Protein AF-A0A7Z9LGP9-F1 (afdb_monomer_lite)

pLDDT: mean 89.38, std 10.1, range [46.47, 98.25]

Sequence (281 aa):
MADLDEVRSLTETELADNQKVQNEYNRKQVILKKIAVEDVAEKKELLKEKGVVEKAKKELSELTEKILKKRRKKLLKAEVEKIAESLKEGVTQKEIVEILEKLAEGEITEEEAITLLKEKTKLSEEGIKKLVEKTKAIQKETEELAEKLATASADEVAEILREAGGVSEKDILALVEKKKEVDAIESSFLEKTMAKLYTRLIRDRELGIEEGFCINIEGILDHLLVEPSYFDTDKYSIDEYIGQIESSFRLLEPILEEYPEIIVRLEGNADERGTVEYNKA

Radius of gyration: 30.44 Å; chains: 1; bounding box: 93×29×84 Å

Secondary structure (DSSP, 8-state):
-------PPPPHHHHHHHHHHHHHHHHHHHHHHHHHHHHHHHHHHHHHHHHHHHHHHHHHHHHHHHHHHHHHHHHHHHHHHTTGGGBPTT--HHHHHHHHHHHHTTSS-HHHHHHHHHHHB---HHHHHHHHHHHHHHHHHHHHHHHHHHH--HHHHHHHHHHH--S-HHHHHHHHHHHHHHHHHHHHHHHHHHHHHHHHHHHHHHTT-TTHHHH-GGG--HHHHSPPP---TT----TTTHHHHHHHHTTTHHHHTT-TTPPP-------SSS-HHHHH-

Foldseek 3Di:
DPDDPDDDDDDPVRVVVVVVVVVLVVVLVVVLVVVLVVLLVVVVVLVVLVVVLVVLLVVLLVLLVVQLLQLLLQVLLVVLVVQVVFWDPPADSVVLSVLLSCCLVVVDDLVRSLVVCVVTGNDDSVRSVVSNVVSNVSSVLSVVLSVCCSLDQLVVQLVSDVVSDSGDPVSSVVSSVSRVVSLVSLLVSLLVLVVVVVVVVVVCVVSVNPPSCPPRVSSDRVCVLAPDDDDDPPDPDCPVPVSVRCSSCVSVVVSVVVVVVDDDDDDDFDDPPDDPVVRVD

Structure (mmCIF, N/CA/C/O backbone):
data_AF-A0A7Z9LGP9-F1
#
_entry.id   AF-A0A7Z9LGP9-F1
#
loop_
_atom_site.group_PDB
_atom_site.id
_atom_site.type_symbol
_atom_site.label_atom_id
_atom_site.label_alt_id
_atom_site.label_comp_id
_atom_site.label_asym_id
_atom_site.label_entity_id
_atom_site.label_seq_id
_atom_site.pdbx_PDB_ins_code
_atom_site.Cartn_x
_atom_site.Cartn_y
_atom_site.Cartn_z
_atom_site.occupancy
_atom_site.B_iso_or_equiv
_atom_site.auth_seq_id
_atom_site.auth_comp_id
_atom_site.auth_asym_id
_atom_site.auth_atom_id
_atom_site.pdbx_PDB_model_num
ATOM 1 N N . MET A 1 1 ? 68.644 -8.450 -19.718 1.00 51.34 1 MET A N 1
ATOM 2 C CA . MET A 1 1 ? 67.643 -7.493 -20.221 1.00 51.34 1 MET A CA 1
ATOM 3 C C . MET A 1 1 ? 67.400 -7.891 -21.659 1.00 51.34 1 MET A C 1
ATOM 5 O O . MET A 1 1 ? 68.273 -7.648 -22.474 1.00 51.34 1 MET A O 1
ATOM 9 N N . ALA A 1 2 ? 66.353 -8.680 -21.909 1.00 49.25 2 ALA A N 1
ATOM 10 C CA . ALA A 1 2 ? 65.959 -9.032 -23.268 1.00 49.25 2 ALA A CA 1
ATOM 11 C C . ALA A 1 2 ? 65.221 -7.822 -23.842 1.00 49.25 2 ALA A C 1
ATOM 13 O O . ALA A 1 2 ? 64.360 -7.268 -23.155 1.00 49.25 2 ALA A O 1
ATOM 14 N N . ASP A 1 3 ? 65.663 -7.388 -25.018 1.00 55.56 3 ASP A N 1
ATOM 15 C CA . ASP A 1 3 ? 65.158 -6.225 -25.731 1.00 55.56 3 ASP A CA 1
ATOM 16 C C . ASP A 1 3 ? 63.635 -6.264 -25.839 1.00 55.56 3 ASP A C 1
ATOM 18 O O . ASP A 1 3 ? 63.036 -7.283 -26.178 1.00 55.56 3 ASP A O 1
ATOM 22 N N . LEU A 1 4 ? 63.024 -5.127 -25.515 1.00 62.09 4 LEU A N 1
ATOM 23 C CA . LEU A 1 4 ? 61.650 -4.819 -25.877 1.00 62.09 4 LEU A CA 1
ATOM 24 C C . LEU A 1 4 ? 61.565 -4.916 -27.402 1.00 62.09 4 LEU A C 1
ATOM 26 O O . LEU A 1 4 ? 62.228 -4.135 -28.083 1.00 62.09 4 LEU A O 1
ATOM 30 N N . ASP A 1 5 ? 60.799 -5.885 -27.907 1.00 60.28 5 ASP A N 1
ATOM 31 C CA . ASP A 1 5 ? 60.572 -6.106 -29.337 1.00 60.28 5 ASP A CA 1
ATOM 32 C C . ASP A 1 5 ? 60.372 -4.771 -30.074 1.00 60.28 5 ASP A C 1
ATOM 34 O O . ASP A 1 5 ? 59.528 -3.956 -29.684 1.00 60.28 5 ASP A O 1
ATOM 38 N N . GLU A 1 6 ? 61.154 -4.536 -31.135 1.00 64.31 6 GLU A N 1
ATOM 39 C CA . GLU A 1 6 ? 60.985 -3.377 -32.012 1.00 64.31 6 GLU A CA 1
ATOM 40 C C . GLU A 1 6 ? 59.539 -3.352 -32.523 1.00 64.31 6 GLU A C 1
ATOM 42 O O . GLU A 1 6 ? 59.116 -4.191 -33.323 1.00 64.31 6 GLU A O 1
ATOM 47 N N . VAL A 1 7 ? 58.754 -2.388 -32.037 1.00 69.88 7 VAL A N 1
ATOM 48 C CA . VAL A 1 7 ? 57.362 -2.213 -32.450 1.00 69.88 7 VAL A CA 1
ATOM 49 C C . VAL A 1 7 ? 57.358 -1.863 -33.936 1.00 69.88 7 VAL A C 1
ATOM 51 O O . VAL A 1 7 ? 57.675 -0.735 -34.322 1.00 69.88 7 VAL A O 1
ATOM 54 N N . ARG A 1 8 ? 57.016 -2.838 -34.788 1.00 82.56 8 ARG A N 1
ATOM 55 C CA . ARG A 1 8 ? 56.895 -2.600 -36.229 1.00 82.56 8 ARG A CA 1
ATOM 56 C C . ARG A 1 8 ? 55.858 -1.510 -36.481 1.00 82.56 8 ARG A C 1
ATOM 58 O O . ARG A 1 8 ? 54.798 -1.486 -35.856 1.00 82.56 8 ARG A O 1
ATOM 65 N N . SER A 1 9 ? 56.146 -0.626 -37.432 1.00 82.81 9 SER A N 1
ATOM 66 C CA . SER A 1 9 ? 55.148 0.337 -37.895 1.00 82.81 9 SER A CA 1
ATOM 67 C C . SER A 1 9 ? 53.942 -0.397 -38.488 1.00 82.81 9 SER A C 1
ATOM 69 O O . SER A 1 9 ? 54.084 -1.456 -39.110 1.00 82.81 9 SER A O 1
ATOM 71 N N . LEU A 1 10 ? 52.751 0.164 -38.275 1.00 84.81 10 LEU A N 1
ATOM 72 C CA . LEU A 1 10 ? 51.525 -0.352 -38.873 1.00 84.81 10 LEU A CA 1
ATOM 73 C C . LEU A 1 10 ? 51.613 -0.264 -40.398 1.00 84.81 10 LEU A C 1
ATOM 75 O O . LEU A 1 10 ? 52.123 0.708 -40.956 1.00 84.81 10 LEU A O 1
ATOM 79 N N . THR A 1 11 ? 51.095 -1.285 -41.065 1.00 89.50 11 THR A N 1
ATOM 80 C CA . THR A 1 11 ? 50.898 -1.277 -42.514 1.00 89.50 11 THR A CA 1
ATOM 81 C C . THR A 1 11 ? 49.790 -0.295 -42.896 1.00 89.50 11 THR A C 1
ATOM 83 O O . THR A 1 11 ? 48.933 0.053 -42.081 1.00 89.50 11 THR A O 1
ATOM 86 N N . GLU A 1 12 ? 49.765 0.136 -44.158 1.00 89.69 12 GLU A N 1
ATOM 87 C CA . GLU A 1 12 ? 48.704 1.013 -44.678 1.00 89.69 12 GLU A CA 1
ATOM 88 C C . GLU A 1 12 ? 47.303 0.408 -44.485 1.00 89.69 12 GLU A C 1
ATOM 90 O O . GLU A 1 12 ? 46.361 1.127 -44.152 1.00 89.69 12 GLU A O 1
ATOM 95 N N . THR A 1 13 ? 47.176 -0.918 -44.614 1.00 90.06 13 THR A N 1
ATOM 96 C CA . THR A 1 13 ? 45.928 -1.650 -44.358 1.00 90.06 13 THR A CA 1
ATOM 97 C C . THR A 1 13 ? 45.506 -1.553 -42.892 1.00 90.06 13 THR A C 1
ATOM 99 O O . THR A 1 13 ? 44.361 -1.210 -42.612 1.00 90.06 13 THR A O 1
ATOM 102 N N . GLU A 1 14 ? 46.431 -1.778 -41.952 1.00 88.62 14 GLU A N 1
ATOM 103 C CA . GLU A 1 14 ? 46.153 -1.685 -40.510 1.00 88.62 14 GLU A CA 1
ATOM 104 C C . GLU A 1 14 ? 45.780 -0.251 -40.093 1.00 88.62 14 GLU A C 1
ATOM 106 O O . GLU A 1 14 ? 44.881 -0.052 -39.277 1.00 88.62 14 GLU A O 1
ATOM 111 N N . LEU A 1 15 ? 46.415 0.768 -40.684 1.00 90.62 15 LEU A N 1
ATOM 112 C CA . LEU A 1 15 ? 46.047 2.172 -40.468 1.00 90.62 15 LEU A CA 1
ATOM 113 C C . LEU A 1 15 ? 44.649 2.491 -41.014 1.00 90.62 15 LEU A C 1
ATOM 115 O O . LEU A 1 15 ? 43.865 3.163 -40.340 1.00 90.62 15 LEU A O 1
ATOM 119 N N . ALA A 1 16 ? 44.318 1.999 -42.210 1.00 90.81 16 ALA A N 1
ATOM 120 C CA . ALA A 1 16 ? 43.001 2.189 -42.808 1.00 90.81 16 ALA A CA 1
ATOM 121 C C . ALA A 1 16 ? 41.895 1.498 -41.995 1.00 90.81 16 ALA A C 1
ATOM 123 O O . ALA A 1 16 ? 40.821 2.075 -41.806 1.00 90.81 16 ALA A O 1
ATOM 124 N N . ASP A 1 17 ? 42.151 0.296 -41.482 1.00 91.19 17 ASP A N 1
ATOM 125 C CA . ASP A 1 17 ? 41.200 -0.428 -40.639 1.00 91.19 17 ASP A CA 1
ATOM 126 C C . ASP A 1 17 ? 41.025 0.248 -39.273 1.00 91.19 17 ASP A C 1
ATOM 128 O O . ASP A 1 17 ? 39.888 0.463 -38.846 1.00 91.19 17 ASP A O 1
ATOM 132 N N . ASN A 1 18 ? 42.106 0.730 -38.650 1.00 90.44 18 ASN A N 1
ATOM 133 C CA . ASN A 1 18 ? 42.019 1.555 -37.440 1.00 90.44 18 ASN A CA 1
ATOM 134 C C . ASN A 1 18 ? 41.185 2.825 -37.668 1.00 90.44 18 ASN A C 1
ATOM 136 O O . ASN A 1 18 ? 40.354 3.184 -36.829 1.00 90.44 18 ASN A O 1
ATOM 140 N N . GLN A 1 19 ? 41.353 3.492 -38.814 1.00 92.12 19 GLN A N 1
ATOM 141 C CA . GLN A 1 19 ? 40.570 4.680 -39.151 1.00 92.12 19 GLN A CA 1
ATOM 142 C C . GLN A 1 19 ? 39.076 4.359 -39.315 1.00 92.12 19 GLN A C 1
ATOM 144 O O . GLN A 1 19 ? 38.234 5.156 -38.895 1.00 92.12 19 GLN A O 1
ATOM 149 N N . LYS A 1 20 ? 38.719 3.199 -39.889 1.00 92.56 20 LYS A N 1
ATOM 150 C CA . LYS A 1 20 ? 37.314 2.755 -39.977 1.00 92.56 20 LYS A CA 1
ATOM 151 C C . LYS A 1 20 ? 36.711 2.561 -38.588 1.00 92.56 20 LYS A C 1
ATOM 153 O O . LYS A 1 20 ? 35.631 3.092 -38.335 1.00 92.56 20 LYS A O 1
ATOM 158 N N . VAL A 1 21 ? 37.429 1.884 -37.689 1.00 87.94 21 VAL A N 1
ATOM 159 C CA . VAL A 1 21 ? 36.990 1.662 -36.300 1.00 87.94 21 VAL A CA 1
ATOM 160 C C . VAL A 1 21 ? 36.796 2.992 -35.569 1.00 87.94 21 VAL A C 1
ATOM 162 O O . VAL A 1 21 ? 35.756 3.208 -34.947 1.00 87.94 21 VAL A O 1
ATOM 165 N N . GLN A 1 22 ? 37.740 3.931 -35.691 1.00 88.06 22 GLN A N 1
ATOM 166 C CA . GLN A 1 22 ? 37.610 5.260 -35.080 1.00 88.06 22 GLN A CA 1
ATOM 167 C C . GLN A 1 22 ? 36.424 6.054 -35.639 1.00 88.06 22 GLN A C 1
ATOM 169 O O . GLN A 1 22 ? 35.696 6.699 -34.882 1.00 88.06 22 GLN A O 1
ATOM 174 N N . ASN A 1 23 ? 36.201 6.009 -36.954 1.00 90.62 23 ASN A N 1
ATOM 175 C CA . ASN A 1 23 ? 35.067 6.686 -37.584 1.00 90.62 23 ASN A CA 1
ATOM 176 C C . ASN A 1 23 ? 33.730 6.096 -37.114 1.00 90.62 23 ASN A C 1
ATOM 178 O O . ASN A 1 23 ? 32.794 6.848 -36.833 1.00 90.62 23 ASN A O 1
ATOM 182 N N . GLU A 1 24 ? 33.640 4.770 -36.995 1.00 86.38 24 GLU A N 1
ATOM 183 C CA . GLU A 1 24 ? 32.457 4.088 -36.469 1.00 86.38 24 GLU A CA 1
ATOM 184 C C . GLU A 1 24 ? 32.207 4.450 -35.000 1.00 86.38 24 GLU A C 1
ATOM 186 O O . GLU A 1 24 ? 31.088 4.827 -34.645 1.00 86.38 24 GLU A O 1
ATOM 191 N N . TYR A 1 25 ? 33.250 4.427 -34.166 1.00 84.69 25 TYR A N 1
ATOM 192 C CA . TYR A 1 25 ? 33.176 4.839 -32.765 1.00 84.69 25 TYR A CA 1
ATOM 193 C C . TYR A 1 25 ? 32.672 6.281 -32.623 1.00 84.69 25 TYR A C 1
ATOM 195 O O . TYR A 1 25 ? 31.696 6.536 -31.917 1.00 84.69 25 TYR A O 1
ATOM 203 N N . ASN A 1 26 ? 33.272 7.228 -33.350 1.00 86.06 26 ASN A N 1
ATOM 204 C CA . ASN A 1 26 ? 32.875 8.636 -33.306 1.00 86.06 26 ASN A CA 1
ATOM 205 C C . ASN A 1 26 ? 31.425 8.836 -33.769 1.00 86.06 26 ASN A C 1
ATOM 207 O O . ASN A 1 26 ? 30.681 9.610 -33.163 1.00 86.06 26 ASN A O 1
ATOM 211 N N . ARG A 1 27 ? 30.991 8.105 -34.804 1.00 86.69 27 ARG A N 1
ATOM 212 C CA . ARG A 1 27 ? 29.596 8.119 -35.262 1.00 86.69 27 ARG A CA 1
ATOM 213 C C . ARG A 1 27 ? 28.643 7.610 -34.177 1.00 86.69 27 ARG A C 1
ATOM 215 O O . ARG A 1 27 ? 27.630 8.264 -33.929 1.00 86.69 27 ARG A O 1
ATOM 222 N N . LYS A 1 28 ? 28.965 6.492 -33.514 1.00 83.12 28 LYS A N 1
ATOM 223 C CA . LYS A 1 28 ? 28.167 5.947 -32.400 1.00 83.12 28 LYS A CA 1
ATOM 224 C C . LYS A 1 28 ? 28.076 6.939 -31.239 1.00 83.12 28 LYS A C 1
ATOM 226 O O . LYS A 1 28 ? 26.982 7.194 -30.752 1.00 83.12 28 LYS A O 1
ATOM 231 N N . GLN A 1 29 ? 29.180 7.586 -30.867 1.00 82.62 29 GLN A N 1
ATOM 232 C CA . GLN A 1 29 ? 29.204 8.595 -29.800 1.00 82.62 29 GLN A CA 1
ATOM 233 C C . GLN A 1 29 ? 28.285 9.795 -30.077 1.00 82.62 29 GLN A C 1
ATOM 235 O O . GLN A 1 29 ? 27.610 10.284 -29.171 1.00 82.62 29 GLN A O 1
ATOM 240 N N . VAL A 1 30 ? 28.219 10.273 -31.323 1.00 86.75 30 VAL A N 1
ATOM 241 C CA . VAL A 1 30 ? 27.299 11.362 -31.702 1.00 86.75 30 VAL A CA 1
ATOM 242 C C . VAL A 1 30 ? 25.836 10.924 -31.575 1.00 86.75 30 VAL A C 1
ATOM 244 O O . VAL A 1 30 ? 25.014 11.686 -31.066 1.00 86.75 30 VAL A O 1
ATOM 247 N N . ILE A 1 31 ? 25.518 9.697 -31.998 1.00 85.19 31 ILE A N 1
ATOM 248 C CA . ILE A 1 31 ? 24.168 9.125 -31.888 1.00 85.19 31 ILE A CA 1
ATOM 249 C C . ILE A 1 31 ? 23.769 8.972 -30.414 1.00 85.19 31 ILE A C 1
ATOM 251 O O . ILE A 1 31 ? 22.711 9.460 -30.023 1.00 85.19 31 ILE A O 1
ATOM 255 N N . LEU A 1 32 ? 24.643 8.391 -29.588 1.00 83.06 32 LEU A N 1
ATOM 256 C CA . LEU A 1 32 ? 24.426 8.196 -28.151 1.00 83.06 32 LEU A CA 1
ATOM 257 C C . LEU A 1 32 ? 24.142 9.510 -27.419 1.00 83.06 32 LEU A C 1
ATOM 259 O O . LEU A 1 32 ? 23.207 9.586 -26.629 1.00 83.06 32 LEU A O 1
ATOM 263 N N . LYS A 1 33 ? 24.895 10.576 -27.719 1.00 84.75 33 LYS A N 1
ATOM 264 C CA . LYS A 1 33 ? 24.658 11.901 -27.120 1.00 84.75 33 LYS A CA 1
ATOM 265 C C . LYS A 1 33 ? 23.288 12.467 -27.476 1.00 84.75 33 LYS A C 1
ATOM 267 O O . LYS A 1 33 ? 22.658 13.099 -26.633 1.00 84.75 33 LYS A O 1
ATOM 272 N N . LYS A 1 34 ? 22.830 12.262 -28.713 1.00 86.62 34 LYS A N 1
ATOM 273 C CA . LYS A 1 34 ? 21.500 12.709 -29.142 1.00 86.62 34 LYS A CA 1
ATOM 274 C C . LYS A 1 34 ? 20.403 11.918 -28.426 1.00 86.62 34 LYS A C 1
ATOM 276 O O . LYS A 1 34 ? 19.495 12.520 -27.863 1.00 86.62 34 LYS A O 1
ATOM 281 N N . ILE A 1 35 ? 20.545 10.594 -28.398 1.00 85.56 35 ILE A N 1
ATOM 282 C CA . ILE A 1 35 ? 19.634 9.677 -27.709 1.00 85.56 35 ILE A CA 1
ATOM 283 C C . ILE A 1 35 ? 19.531 10.017 -26.220 1.00 85.56 35 ILE A C 1
ATOM 285 O O . ILE A 1 35 ? 18.430 10.117 -25.699 1.00 85.56 35 ILE A O 1
ATOM 289 N N . ALA A 1 36 ? 20.651 10.284 -25.545 1.00 84.38 36 ALA A N 1
ATOM 290 C CA . ALA A 1 36 ? 20.659 10.610 -24.121 1.00 84.38 36 ALA A CA 1
ATOM 291 C C . ALA A 1 36 ? 19.775 11.824 -23.777 1.00 84.38 36 ALA A C 1
ATOM 293 O O . ALA A 1 36 ? 19.089 11.823 -22.756 1.00 84.38 36 ALA A O 1
ATOM 294 N N . VAL A 1 37 ? 19.753 12.847 -24.639 1.00 87.25 37 VAL A N 1
ATOM 295 C CA . VAL A 1 37 ? 18.893 14.029 -24.459 1.00 87.25 37 VAL A CA 1
ATOM 296 C C . VAL A 1 37 ? 17.415 13.668 -24.628 1.00 87.25 37 VAL A C 1
ATOM 298 O O . VAL A 1 37 ? 16.581 14.120 -23.840 1.00 87.25 37 VAL A O 1
ATOM 301 N N . GLU A 1 38 ? 17.093 12.853 -25.633 1.00 87.88 38 GLU A N 1
ATOM 302 C CA . GLU A 1 38 ? 15.732 12.369 -25.892 1.00 87.88 38 GLU A CA 1
ATOM 303 C C . GLU A 1 38 ? 15.233 11.484 -24.735 1.00 87.88 38 GLU A C 1
ATOM 305 O O . GLU A 1 38 ? 14.141 11.710 -24.210 1.00 87.88 38 GLU A O 1
ATOM 310 N N . ASP A 1 39 ? 16.070 10.565 -24.255 1.00 88.88 39 ASP A N 1
ATOM 311 C CA . ASP A 1 39 ? 15.773 9.636 -23.165 1.00 88.88 39 ASP A CA 1
ATOM 312 C C . ASP A 1 39 ? 15.502 10.367 -21.834 1.00 88.88 39 ASP A C 1
ATOM 314 O O . ASP A 1 39 ? 14.581 9.997 -21.095 1.00 88.88 39 ASP A O 1
ATOM 318 N N . VAL A 1 40 ? 16.254 11.437 -21.540 1.00 88.69 40 VAL A N 1
ATOM 319 C CA . VAL A 1 40 ? 16.034 12.301 -20.363 1.00 88.69 40 VAL A CA 1
ATOM 320 C C . VAL A 1 40 ? 14.736 13.099 -20.487 1.00 88.69 40 VAL A C 1
ATOM 322 O O . VAL A 1 40 ? 14.002 13.240 -19.505 1.00 88.69 40 VAL A O 1
ATOM 325 N N . ALA A 1 41 ? 14.437 13.642 -21.670 1.00 90.62 41 ALA A N 1
ATOM 326 C CA . ALA A 1 41 ? 13.189 14.367 -21.902 1.00 90.62 41 ALA A CA 1
ATOM 327 C C . ALA A 1 41 ? 11.973 13.444 -21.737 1.00 90.62 41 ALA A C 1
ATOM 329 O O . ALA A 1 41 ? 11.008 13.803 -21.067 1.00 90.62 41 ALA A O 1
ATOM 330 N N . GLU A 1 42 ? 12.053 12.229 -22.271 1.00 91.06 42 GLU A N 1
ATOM 331 C CA . GLU A 1 42 ? 11.015 11.214 -22.131 1.00 91.06 42 GLU A CA 1
ATOM 332 C C . GLU A 1 42 ? 10.790 10.806 -20.670 1.00 91.06 42 GLU A C 1
ATOM 334 O O . GLU A 1 42 ? 9.648 10.783 -20.206 1.00 91.06 42 GLU A O 1
ATOM 339 N N . LYS A 1 43 ? 11.866 10.557 -19.913 1.00 91.31 43 LYS A N 1
ATOM 340 C CA . LYS A 1 43 ? 11.764 10.245 -18.481 1.00 91.31 43 LYS A CA 1
ATOM 341 C C . LYS A 1 43 ? 11.068 11.361 -17.705 1.00 91.31 43 LYS A C 1
ATOM 343 O O . LYS A 1 43 ? 10.271 11.080 -16.815 1.00 91.31 43 LYS A O 1
ATOM 348 N N . LYS A 1 44 ? 11.329 12.630 -18.038 1.00 92.50 44 LYS A N 1
ATOM 349 C CA . LYS A 1 44 ? 10.659 13.771 -17.391 1.00 92.50 44 LYS A CA 1
ATOM 350 C C . LYS A 1 44 ? 9.149 13.767 -17.609 1.00 92.50 44 LYS A C 1
ATOM 352 O O . LYS A 1 44 ? 8.427 14.158 -16.698 1.00 92.50 44 LYS A O 1
ATOM 357 N N . GLU A 1 45 ? 8.668 13.334 -18.771 1.00 94.00 45 GLU A N 1
ATOM 358 C CA . GLU A 1 45 ? 7.226 13.190 -19.004 1.00 94.00 45 GLU A CA 1
ATOM 359 C C . GLU A 1 45 ? 6.646 12.021 -18.200 1.00 94.00 45 GLU A C 1
ATOM 361 O O . GLU A 1 45 ? 5.643 12.201 -17.510 1.00 94.00 45 GLU A O 1
ATOM 366 N N . LEU A 1 46 ? 7.327 10.871 -18.174 1.00 94.50 46 LEU A N 1
ATOM 367 C CA . LEU A 1 46 ? 6.911 9.731 -17.348 1.00 94.50 46 LEU A CA 1
ATOM 368 C C . LEU A 1 46 ? 6.892 10.071 -15.850 1.00 94.50 46 LEU A C 1
ATOM 370 O O . LEU A 1 46 ? 5.987 9.651 -15.142 1.00 94.50 46 LEU A O 1
ATOM 374 N N . LEU A 1 47 ? 7.817 10.898 -15.356 1.00 94.00 47 LEU A N 1
ATOM 375 C CA . LEU A 1 47 ? 7.805 11.358 -13.962 1.00 94.00 47 LEU A CA 1
ATOM 376 C C . LEU A 1 47 ? 6.574 12.210 -13.619 1.00 94.00 47 LEU A C 1
ATOM 378 O O . LEU A 1 47 ? 6.087 12.145 -12.490 1.00 94.00 47 LEU A O 1
ATOM 382 N N . LYS A 1 48 ? 6.040 12.991 -14.568 1.00 95.38 48 LYS A N 1
ATOM 383 C CA . LYS A 1 48 ? 4.782 13.728 -14.347 1.00 95.38 48 LYS A CA 1
ATOM 384 C C . LYS A 1 48 ? 3.605 12.766 -14.219 1.00 95.38 48 LYS A C 1
ATOM 386 O O . LYS A 1 48 ? 2.745 12.974 -13.369 1.00 95.38 48 LYS A O 1
ATOM 391 N N . GLU A 1 49 ? 3.586 11.720 -15.039 1.00 95.56 49 GLU A N 1
ATOM 392 C CA . GLU A 1 49 ? 2.559 10.675 -15.002 1.00 95.56 49 GLU A CA 1
ATOM 393 C C . GLU A 1 49 ? 2.663 9.830 -13.730 1.00 95.56 49 GLU A C 1
ATOM 395 O O . GLU A 1 49 ? 1.651 9.625 -13.062 1.00 95.56 49 GLU A O 1
ATOM 400 N N . LYS A 1 50 ? 3.881 9.474 -13.302 1.00 94.69 50 LYS A N 1
ATOM 401 C CA . LYS A 1 50 ? 4.124 8.851 -11.993 1.00 94.69 50 LYS A CA 1
ATOM 402 C C . LYS A 1 50 ? 3.584 9.721 -10.855 1.00 94.69 50 LYS A C 1
ATOM 404 O O . LYS A 1 50 ? 2.965 9.210 -9.933 1.00 94.69 50 LYS A O 1
ATOM 409 N N . GLY A 1 51 ? 3.706 11.047 -10.951 1.00 95.50 51 GLY A N 1
ATOM 410 C CA . GLY A 1 51 ? 3.087 11.970 -9.992 1.00 95.50 51 GLY A CA 1
ATOM 411 C C . GLY A 1 51 ? 1.557 11.849 -9.887 1.00 95.50 51 GLY A C 1
ATOM 412 O O . GLY A 1 51 ? 0.999 12.084 -8.815 1.00 95.50 51 GLY A O 1
ATOM 413 N N . VAL A 1 52 ? 0.866 11.460 -10.965 1.00 96.94 52 VAL A N 1
ATOM 414 C CA . VAL A 1 52 ? -0.580 11.172 -10.945 1.00 96.94 52 VAL A CA 1
ATOM 415 C C . VAL A 1 52 ? -0.858 9.853 -10.222 1.00 96.94 52 VAL A C 1
ATOM 417 O O . VAL A 1 52 ? -1.772 9.813 -9.396 1.00 96.94 52 VAL A O 1
ATOM 420 N N . VAL A 1 53 ? -0.047 8.819 -10.472 1.00 95.88 53 VAL A N 1
ATOM 421 C CA . VAL A 1 53 ? -0.117 7.526 -9.766 1.00 95.88 53 VAL A CA 1
ATOM 422 C C . VAL A 1 53 ? 0.056 7.735 -8.259 1.00 95.88 53 VAL A C 1
ATOM 424 O O . VAL A 1 53 ? -0.810 7.341 -7.480 1.00 95.88 53 VAL A O 1
ATOM 427 N N . GLU A 1 54 ? 1.108 8.445 -7.843 1.00 95.62 54 GLU A N 1
ATOM 428 C CA . GLU A 1 54 ? 1.396 8.710 -6.426 1.00 95.62 54 GLU A CA 1
ATOM 429 C C . GLU A 1 54 ? 0.282 9.502 -5.736 1.00 95.62 54 GLU A C 1
ATOM 431 O O . GLU A 1 54 ? -0.091 9.228 -4.593 1.00 95.62 54 GLU A O 1
ATOM 436 N N . LYS A 1 55 ? -0.318 10.466 -6.443 1.00 97.75 55 LYS A N 1
ATOM 437 C CA . LYS A 1 55 ? -1.478 11.192 -5.924 1.00 97.75 55 LYS A CA 1
ATOM 438 C C . LYS A 1 55 ? -2.671 10.256 -5.707 1.00 97.75 55 LYS A C 1
ATOM 440 O O . LYS A 1 55 ? -3.316 10.338 -4.664 1.00 97.75 55 LYS A O 1
ATOM 445 N N . ALA A 1 56 ? -2.955 9.372 -6.661 1.00 97.25 56 ALA A N 1
ATOM 446 C CA . ALA A 1 56 ? -4.062 8.426 -6.563 1.00 97.25 56 ALA A CA 1
ATOM 447 C C . ALA A 1 56 ? -3.841 7.408 -5.424 1.00 97.25 56 ALA A C 1
ATOM 449 O O . ALA A 1 56 ? -4.759 7.164 -4.636 1.00 97.25 56 ALA A O 1
ATOM 450 N N . LYS A 1 57 ? -2.610 6.894 -5.267 1.00 95.44 57 LYS A N 1
ATOM 451 C CA . LYS A 1 57 ? -2.203 6.038 -4.136 1.00 95.44 57 LYS A CA 1
ATOM 452 C C . LYS A 1 57 ? -2.385 6.740 -2.790 1.00 95.44 57 LYS A C 1
ATOM 454 O O . LYS A 1 57 ? -2.923 6.150 -1.852 1.00 95.44 57 LYS A O 1
ATOM 459 N N . LYS A 1 58 ? -2.013 8.020 -2.698 1.00 97.31 58 LYS A N 1
ATOM 460 C CA . LYS A 1 58 ? -2.221 8.824 -1.487 1.00 97.31 58 LYS A CA 1
ATOM 461 C C . LYS A 1 58 ? -3.704 8.986 -1.146 1.00 97.31 58 LYS A C 1
ATOM 463 O O . LYS A 1 58 ? -4.084 8.777 0.002 1.00 97.31 58 LYS A O 1
ATOM 468 N N . GLU A 1 59 ? -4.545 9.311 -2.128 1.00 97.81 59 GLU A N 1
ATOM 469 C CA . GLU A 1 59 ? -5.999 9.427 -1.928 1.00 97.81 59 GLU A CA 1
ATOM 470 C C . GLU A 1 59 ? -6.626 8.108 -1.443 1.00 97.81 59 GLU A C 1
ATOM 472 O O . GLU A 1 59 ? -7.520 8.121 -0.594 1.00 97.81 59 GLU A O 1
ATOM 477 N N . LEU A 1 60 ? -6.153 6.967 -1.955 1.00 97.56 60 LEU A N 1
ATOM 478 C CA . LEU A 1 60 ? -6.565 5.644 -1.485 1.00 97.56 60 LEU A CA 1
ATOM 479 C C . LEU A 1 60 ? -6.146 5.406 -0.029 1.00 97.56 60 LEU A C 1
ATOM 481 O O . LEU A 1 60 ? -6.979 4.982 0.769 1.00 97.56 60 LEU A O 1
ATOM 485 N N . SER A 1 61 ? -4.900 5.718 0.334 1.00 96.75 61 SER A N 1
ATOM 486 C CA . SER A 1 61 ? -4.409 5.580 1.712 1.00 96.75 61 SER A CA 1
ATOM 487 C C . SER A 1 61 ? -5.226 6.424 2.702 1.00 96.75 61 SER A C 1
ATOM 489 O O . SER A 1 61 ? -5.720 5.914 3.710 1.00 96.75 61 SER A O 1
ATOM 491 N N . GLU A 1 62 ? -5.495 7.691 2.365 1.00 98.06 62 GLU A N 1
ATOM 492 C CA . GLU A 1 62 ? -6.334 8.585 3.177 1.00 98.06 62 GLU A CA 1
ATOM 493 C C . GLU A 1 62 ? -7.768 8.045 3.347 1.00 98.06 62 GLU A C 1
ATOM 495 O O . GLU A 1 62 ? -8.374 8.160 4.423 1.00 98.06 62 GLU A O 1
ATOM 500 N N . LEU A 1 63 ? -8.330 7.432 2.298 1.00 98.25 63 LEU A N 1
ATOM 501 C CA . LEU A 1 63 ? -9.636 6.780 2.363 1.00 98.25 63 LEU A CA 1
ATOM 502 C C . LEU A 1 63 ? -9.607 5.547 3.279 1.00 98.25 63 LEU A C 1
ATOM 504 O O . LEU A 1 63 ? -10.500 5.410 4.124 1.00 98.25 63 LEU A O 1
ATOM 508 N N . THR A 1 64 ? -8.588 4.693 3.153 1.00 97.75 64 THR A N 1
ATOM 509 C CA . THR A 1 64 ? -8.378 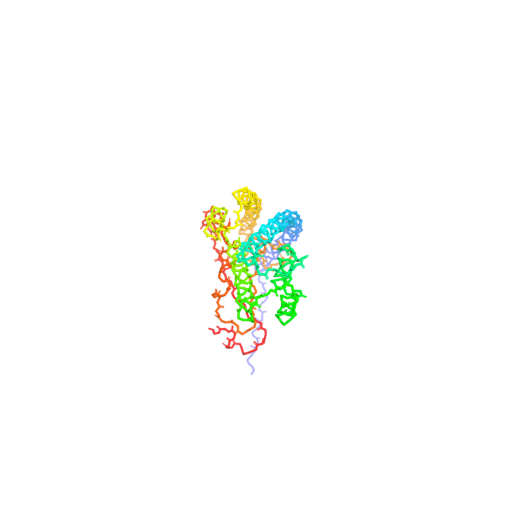3.516 4.008 1.00 97.75 64 THR A CA 1
ATOM 510 C C . THR A 1 64 ? -8.304 3.921 5.476 1.00 97.75 64 THR A C 1
ATOM 512 O O . THR A 1 64 ? -9.100 3.436 6.284 1.00 97.75 64 THR A O 1
ATOM 515 N N . GLU A 1 65 ? -7.445 4.882 5.828 1.00 97.56 65 GLU A N 1
ATOM 516 C CA . GLU A 1 65 ? -7.322 5.381 7.203 1.00 97.56 65 GLU A CA 1
ATOM 517 C C . GLU A 1 65 ? -8.660 5.872 7.761 1.00 97.56 65 GLU A C 1
ATOM 519 O O . GLU A 1 65 ? -9.038 5.564 8.897 1.00 97.56 65 GLU A O 1
ATOM 524 N N . LYS A 1 66 ? -9.415 6.635 6.964 1.00 97.88 66 LYS A N 1
ATOM 525 C CA . LYS A 1 66 ? -10.720 7.163 7.370 1.00 97.88 66 LYS A CA 1
ATOM 526 C C . LYS A 1 66 ? -11.722 6.046 7.654 1.00 97.88 66 LYS A C 1
ATOM 528 O O . LYS A 1 66 ? -12.506 6.155 8.602 1.00 97.88 66 LYS A O 1
ATOM 533 N N . ILE A 1 67 ? -11.729 4.992 6.844 1.00 98.06 67 ILE A N 1
ATOM 534 C CA . ILE A 1 67 ? -12.610 3.832 7.024 1.00 98.06 67 ILE A CA 1
ATOM 535 C C . ILE A 1 67 ? -12.208 3.041 8.271 1.00 98.06 67 ILE A C 1
ATOM 537 O O . ILE A 1 67 ? -13.070 2.725 9.096 1.00 98.06 67 ILE A O 1
ATOM 541 N N . LEU A 1 68 ? -10.915 2.795 8.468 1.00 97.88 68 LEU A N 1
ATOM 542 C CA . LEU A 1 68 ? -10.404 2.077 9.636 1.00 97.88 68 LEU A CA 1
ATOM 543 C C . LEU A 1 68 ? -10.652 2.844 10.943 1.00 97.88 68 LEU A C 1
ATOM 545 O O . LEU A 1 68 ? -11.119 2.257 11.922 1.00 97.88 68 LEU A O 1
ATOM 549 N N . LYS A 1 69 ? -10.499 4.175 10.945 1.00 96.44 69 LYS A N 1
ATOM 550 C CA . LYS A 1 69 ? -10.889 5.037 12.078 1.00 96.44 69 LYS A CA 1
ATOM 551 C C . LYS A 1 69 ? -12.379 4.909 12.408 1.00 96.44 69 LYS A C 1
ATOM 553 O O . LYS A 1 69 ? -12.745 4.756 13.576 1.00 96.44 69 LYS A O 1
ATOM 558 N N . LYS A 1 70 ? -13.262 4.912 11.397 1.00 96.81 70 LYS A N 1
ATOM 559 C CA . LYS A 1 70 ? -14.706 4.674 11.602 1.00 96.81 70 LYS A CA 1
ATOM 560 C C . LYS A 1 70 ? -14.977 3.286 12.190 1.00 96.81 70 LYS A C 1
ATOM 562 O O . LYS A 1 70 ? -15.796 3.186 13.107 1.00 96.81 70 LYS A O 1
ATOM 567 N N . ARG A 1 71 ? -14.308 2.241 11.684 1.00 97.19 71 ARG A N 1
ATOM 568 C CA . ARG A 1 71 ? -14.418 0.859 12.185 1.00 97.19 71 ARG A CA 1
ATOM 569 C C . ARG A 1 71 ? -14.056 0.802 13.664 1.00 97.19 71 ARG A C 1
ATOM 571 O O . ARG A 1 71 ? -14.888 0.394 14.471 1.00 97.19 71 ARG A O 1
ATOM 578 N N . ARG A 1 72 ? -12.865 1.285 14.026 1.00 97.31 72 ARG A N 1
ATOM 579 C CA . ARG A 1 72 ? -12.380 1.324 15.411 1.00 97.31 72 ARG A CA 1
ATOM 580 C C . ARG A 1 72 ? -13.377 2.025 16.329 1.00 97.31 72 ARG A C 1
ATOM 582 O O . ARG A 1 72 ? -13.824 1.438 17.309 1.00 97.31 72 ARG A O 1
ATOM 589 N N . LYS A 1 73 ? -13.830 3.229 15.962 1.00 96.88 73 LYS A N 1
ATOM 590 C CA . LYS A 1 73 ? -14.840 3.979 16.730 1.00 96.88 73 LYS A CA 1
ATOM 591 C C . LYS A 1 73 ? -16.142 3.195 16.916 1.00 96.88 73 LYS A C 1
ATOM 593 O O . LYS A 1 73 ? -16.751 3.258 17.983 1.00 96.88 73 LYS A O 1
ATOM 598 N N . LYS A 1 74 ? -16.601 2.472 15.890 1.00 96.94 74 LYS A N 1
ATOM 599 C CA . LYS A 1 74 ? -17.808 1.634 15.964 1.00 96.94 74 LYS A CA 1
ATOM 600 C C . LYS A 1 74 ? -17.626 0.465 16.937 1.00 96.94 74 LYS A C 1
ATOM 602 O O . LYS A 1 74 ? -18.530 0.205 17.725 1.00 96.94 74 LYS A O 1
ATOM 607 N N . LEU A 1 75 ? -16.475 -0.203 16.908 1.00 97.50 75 LEU A N 1
ATOM 608 C CA . LEU A 1 75 ? -16.165 -1.308 17.820 1.00 97.50 75 LEU A CA 1
ATOM 609 C C . LEU A 1 75 ? -16.035 -0.825 19.270 1.00 97.50 75 LEU A C 1
ATOM 611 O O . LEU A 1 75 ? -16.630 -1.418 20.166 1.00 97.50 75 LEU A O 1
ATOM 615 N N . LEU A 1 76 ? -15.359 0.306 19.495 1.00 97.69 76 LEU A N 1
ATOM 616 C CA . LEU A 1 76 ? -15.262 0.919 20.824 1.00 97.69 76 LEU A CA 1
ATOM 617 C C . LEU A 1 76 ? -16.638 1.304 21.375 1.00 97.69 76 LEU A C 1
ATOM 619 O O . LEU A 1 76 ? -16.931 1.025 22.533 1.00 97.69 76 LEU A O 1
ATOM 623 N N . LYS A 1 77 ? -17.522 1.877 20.546 1.00 97.12 77 LYS A N 1
ATOM 624 C CA . LYS A 1 77 ? -18.917 2.145 20.941 1.00 97.12 77 LYS A CA 1
ATOM 625 C C . LYS A 1 77 ? -19.637 0.880 21.402 1.00 97.12 77 LYS A C 1
ATOM 627 O O . LYS A 1 77 ? -20.280 0.920 22.444 1.00 97.12 77 LYS A O 1
ATOM 632 N N . ALA A 1 78 ? -19.488 -0.230 20.682 1.00 96.94 78 ALA A N 1
ATOM 633 C CA . ALA A 1 78 ? -20.112 -1.497 21.057 1.00 96.94 78 ALA A CA 1
ATOM 634 C C . ALA A 1 78 ? -19.582 -2.047 22.396 1.00 96.94 78 ALA A C 1
ATOM 636 O O . ALA A 1 78 ? -20.342 -2.638 23.162 1.00 96.94 78 ALA A O 1
ATOM 637 N N . GLU A 1 79 ? -18.300 -1.843 22.719 1.00 97.06 79 GLU A N 1
ATOM 638 C CA . GLU A 1 79 ? -17.765 -2.193 24.043 1.00 97.06 79 GLU A CA 1
ATOM 639 C C . GLU A 1 79 ? -18.263 -1.247 25.144 1.00 97.06 79 GLU A C 1
ATOM 641 O O . GLU A 1 79 ? -18.576 -1.700 26.245 1.00 97.06 79 GLU A O 1
ATOM 646 N N . VAL A 1 80 ? -18.408 0.046 24.847 1.00 96.88 80 VAL A N 1
ATOM 647 C CA . VAL A 1 80 ? -18.939 1.034 25.799 1.00 96.88 80 VAL A CA 1
ATOM 648 C C . VAL A 1 80 ? -20.436 0.832 26.066 1.00 96.88 80 VAL A C 1
ATOM 650 O O . VAL A 1 80 ? -20.888 1.004 27.198 1.00 96.88 80 VAL A O 1
ATOM 653 N N . GLU A 1 81 ? -21.218 0.407 25.074 1.00 96.56 81 GLU A N 1
ATOM 654 C CA . GLU A 1 81 ? -22.637 0.065 25.250 1.00 96.56 81 GLU A CA 1
ATOM 655 C C . GLU A 1 81 ? -22.838 -1.049 26.290 1.00 96.56 81 GLU A C 1
ATOM 657 O O . GLU A 1 81 ? -23.777 -0.984 27.083 1.00 96.56 81 GLU A O 1
ATOM 662 N N . LYS A 1 82 ? -21.912 -2.015 26.376 1.00 95.69 82 LYS A N 1
ATOM 663 C CA . LYS A 1 82 ? -21.959 -3.111 27.365 1.00 95.69 82 LYS A CA 1
ATOM 664 C C . LYS A 1 82 ? -21.777 -2.637 28.809 1.00 95.69 82 LYS A C 1
ATOM 666 O O . LYS A 1 82 ? -22.154 -3.355 29.729 1.00 95.69 82 LYS A O 1
ATOM 671 N N . ILE A 1 83 ? -21.201 -1.452 29.017 1.00 94.81 83 ILE A N 1
ATOM 672 C CA . ILE A 1 83 ? -20.950 -0.867 30.345 1.00 94.81 83 ILE A CA 1
ATOM 673 C C . ILE A 1 83 ? -21.822 0.362 30.623 1.00 94.81 83 ILE A C 1
ATOM 675 O O . ILE A 1 83 ? -21.568 1.082 31.589 1.00 94.81 83 ILE A O 1
ATOM 679 N N . ALA A 1 84 ? -22.845 0.614 29.802 1.00 92.50 84 ALA A N 1
ATOM 680 C CA . ALA A 1 84 ? -23.680 1.812 29.889 1.00 92.50 84 ALA A CA 1
ATOM 681 C C . ALA A 1 84 ? -24.294 2.025 31.286 1.00 92.50 84 ALA A C 1
ATOM 683 O O . ALA A 1 84 ? -24.343 3.147 31.782 1.00 92.50 84 ALA A O 1
ATOM 684 N N . GLU A 1 85 ? -24.701 0.945 31.955 1.00 93.44 85 GLU A N 1
ATOM 685 C CA . GLU A 1 85 ? -25.278 0.981 33.308 1.00 93.44 85 GLU A CA 1
ATOM 686 C C . GLU A 1 85 ? -24.245 1.304 34.400 1.00 93.44 85 GLU A C 1
ATOM 688 O O . GLU A 1 85 ? -24.590 1.728 35.504 1.00 93.44 85 GLU A O 1
ATOM 693 N N . SER A 1 86 ? -22.960 1.126 34.093 1.00 94.19 86 SER A N 1
ATOM 694 C CA . SER A 1 86 ? -21.843 1.397 34.999 1.00 94.19 86 SER A CA 1
ATOM 695 C C . SER A 1 86 ? -21.309 2.824 34.871 1.00 94.19 86 SER A C 1
ATOM 697 O O . SER A 1 86 ? -20.323 3.158 35.525 1.00 94.19 86 SER A O 1
ATOM 699 N N . LEU A 1 87 ? -21.916 3.690 34.059 1.00 95.31 87 LEU A N 1
ATOM 700 C CA . LEU A 1 87 ? -21.509 5.092 33.969 1.00 95.31 87 LEU A CA 1
ATOM 701 C C . LEU A 1 87 ? -21.935 5.869 35.224 1.00 95.31 87 LEU A C 1
ATOM 703 O O . LEU A 1 87 ? -22.960 5.585 35.855 1.00 95.31 87 LEU A O 1
ATOM 707 N N . LYS A 1 88 ? -21.119 6.846 35.636 1.00 94.69 88 LYS A N 1
ATOM 708 C CA . LYS A 1 88 ? -21.515 7.781 36.697 1.00 94.69 88 LYS A CA 1
ATOM 709 C C . LYS A 1 88 ? -22.544 8.782 36.173 1.00 94.69 88 LYS A C 1
ATO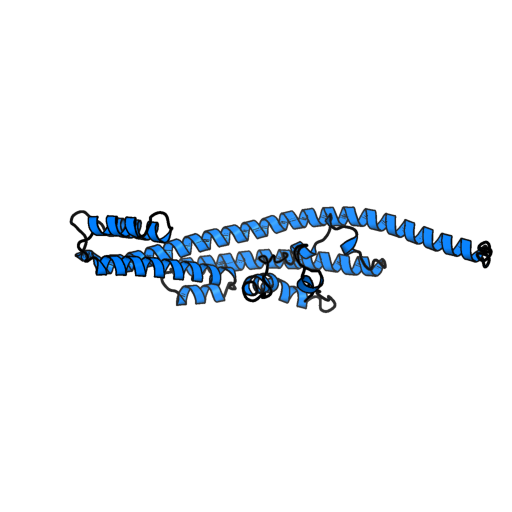M 711 O O . LYS A 1 88 ? -22.680 8.995 34.973 1.00 94.69 88 LYS A O 1
ATOM 716 N N . GLU A 1 89 ? -23.289 9.382 37.094 1.00 92.00 89 GLU A N 1
ATOM 717 C CA . GLU A 1 89 ? -24.305 10.374 36.751 1.00 92.00 89 GLU A CA 1
ATOM 718 C C . GLU A 1 89 ? -23.676 11.558 35.999 1.00 92.00 89 GLU A C 1
ATOM 720 O O . GLU A 1 89 ? -22.602 12.033 36.366 1.00 92.00 89 GLU A O 1
ATOM 725 N N . GLY A 1 90 ? -24.321 11.991 34.913 1.00 90.88 90 GLY A N 1
ATOM 726 C CA . GLY A 1 90 ? -23.818 13.052 34.036 1.00 90.88 90 GLY A CA 1
ATOM 727 C C . GLY A 1 90 ? -22.752 12.620 33.020 1.00 90.88 90 GLY A C 1
ATOM 728 O O . GLY A 1 90 ? -22.427 13.416 32.145 1.00 90.88 90 GLY A O 1
ATOM 729 N N . VAL A 1 91 ? -22.246 11.382 33.084 1.00 94.44 91 VAL A N 1
ATOM 730 C CA . VAL A 1 91 ? -21.282 10.844 32.110 1.00 94.44 91 VAL A CA 1
ATOM 731 C C . VAL A 1 91 ? -22.006 10.198 30.937 1.00 94.44 91 VAL A C 1
ATOM 733 O O . VAL A 1 91 ? -22.904 9.372 31.103 1.00 94.44 91 VAL A O 1
ATOM 736 N N . THR A 1 92 ? -21.567 10.531 29.730 1.00 95.25 92 THR A N 1
ATOM 737 C CA . THR A 1 92 ? -22.083 9.969 28.482 1.00 95.25 92 THR A CA 1
ATOM 738 C C . THR A 1 92 ? -21.182 8.859 27.941 1.00 95.25 92 THR A C 1
ATOM 740 O O . THR A 1 92 ? -19.965 8.868 28.118 1.00 95.25 92 THR A O 1
ATOM 743 N N . GLN A 1 93 ? -21.764 7.924 27.182 1.00 95.50 93 GLN A N 1
ATOM 744 C CA . GLN A 1 93 ? -20.985 6.920 26.443 1.00 95.50 93 GLN A CA 1
ATOM 745 C C . GLN A 1 93 ? -19.967 7.570 25.497 1.00 95.50 93 GLN A C 1
ATOM 747 O O . GLN A 1 93 ? -18.871 7.052 25.311 1.00 95.50 93 GLN A O 1
ATOM 752 N N . LYS A 1 94 ? -20.317 8.724 24.914 1.00 95.69 94 LYS A N 1
ATOM 753 C CA . LYS A 1 94 ? -19.448 9.454 23.991 1.00 95.69 94 LYS A CA 1
ATOM 754 C C . LYS A 1 94 ? -18.133 9.863 24.658 1.00 95.69 94 LYS A C 1
ATOM 756 O O . LYS A 1 94 ? -17.088 9.667 24.055 1.00 95.69 94 LYS A O 1
ATOM 761 N N . GLU A 1 95 ? -18.181 10.361 25.892 1.00 96.00 95 GLU A N 1
ATOM 762 C CA . GLU A 1 95 ? -16.973 10.727 26.643 1.00 96.00 95 GLU A CA 1
ATOM 763 C C . GLU A 1 95 ? -16.066 9.523 26.903 1.00 96.00 95 GLU A C 1
ATOM 765 O O . GLU A 1 95 ? -14.849 9.640 26.811 1.00 96.00 95 GLU A O 1
ATOM 770 N N . ILE A 1 96 ? -16.646 8.356 27.205 1.00 97.62 96 ILE A N 1
ATOM 771 C CA . ILE A 1 96 ? -15.859 7.134 27.396 1.00 97.62 96 ILE A CA 1
ATOM 772 C C . ILE A 1 96 ? -15.222 6.697 26.078 1.00 97.62 96 ILE A C 1
ATOM 774 O O . ILE A 1 96 ? -14.034 6.396 26.054 1.00 97.62 96 ILE A O 1
ATOM 778 N N . VAL A 1 97 ? -15.975 6.710 24.973 1.00 97.62 97 VAL A N 1
ATOM 779 C CA . VAL A 1 97 ? -15.435 6.388 23.642 1.00 97.62 97 VAL A CA 1
ATOM 780 C C . VAL A 1 97 ? -14.288 7.327 23.274 1.00 97.62 97 VAL A C 1
ATOM 782 O O . VAL A 1 97 ? -13.278 6.847 22.780 1.00 97.62 97 VAL A O 1
ATOM 785 N N . GLU A 1 98 ? -14.407 8.627 23.552 1.00 97.25 98 GLU A N 1
ATOM 786 C CA . GLU A 1 98 ? -13.336 9.598 23.296 1.00 97.25 98 GLU A CA 1
ATOM 787 C C . GLU A 1 98 ? -12.064 9.270 24.101 1.00 97.25 98 GLU A C 1
ATOM 789 O O . GLU A 1 98 ? -10.971 9.341 23.550 1.00 97.25 98 GLU A O 1
ATOM 794 N N . ILE A 1 99 ? -12.175 8.835 25.364 1.00 97.62 99 ILE A N 1
ATOM 795 C CA . ILE A 1 99 ? -11.012 8.379 26.155 1.00 97.62 99 ILE A CA 1
ATOM 796 C C . ILE A 1 99 ? -10.360 7.145 25.520 1.00 97.62 99 ILE A C 1
ATOM 798 O O . ILE A 1 99 ? -9.138 7.080 25.405 1.00 97.62 99 ILE A O 1
ATOM 802 N N . LEU A 1 100 ? -11.163 6.166 25.096 1.00 97.88 100 LEU A N 1
ATOM 803 C CA . LEU A 1 100 ? -10.643 4.939 24.489 1.00 97.88 100 LEU A CA 1
ATOM 804 C C . LEU A 1 100 ? -10.032 5.189 23.102 1.00 97.88 100 LEU A C 1
ATOM 806 O O . LEU A 1 100 ? -9.037 4.557 22.761 1.00 97.88 100 LEU A O 1
ATOM 810 N N . GLU A 1 101 ? -10.587 6.117 22.315 1.00 97.44 101 GLU A N 1
ATOM 811 C CA . GLU A 1 101 ? -9.992 6.551 21.044 1.00 97.44 101 GLU A CA 1
ATOM 812 C C . GLU A 1 101 ? -8.605 7.157 21.274 1.00 97.44 101 GLU A C 1
ATOM 814 O O . GLU A 1 101 ? -7.658 6.740 20.614 1.00 97.44 101 GLU A O 1
ATOM 819 N N . LYS A 1 102 ? -8.463 8.043 22.267 1.00 97.31 102 LYS A N 1
ATOM 820 C CA . LYS A 1 102 ? -7.168 8.638 22.626 1.00 97.31 102 LYS A CA 1
ATOM 821 C C . LYS A 1 102 ? -6.137 7.609 23.066 1.00 97.31 102 LYS A C 1
ATOM 823 O O . LYS A 1 102 ? -4.977 7.706 22.683 1.00 97.31 102 LYS A O 1
ATOM 828 N N . LEU A 1 103 ? -6.555 6.613 23.849 1.00 97.50 103 LEU A N 1
ATOM 829 C CA . LEU A 1 103 ? -5.678 5.511 24.246 1.00 97.50 103 LEU A CA 1
ATOM 830 C C . LEU A 1 103 ? -5.227 4.698 23.024 1.00 97.50 103 LEU A C 1
ATOM 832 O O . LEU A 1 103 ? -4.054 4.361 22.911 1.00 97.50 103 LEU A O 1
ATOM 836 N N . ALA A 1 104 ? -6.150 4.385 22.110 1.00 95.44 104 ALA A N 1
ATOM 837 C CA . ALA A 1 104 ? -5.841 3.635 20.896 1.00 95.44 104 ALA A CA 1
ATOM 838 C C . ALA A 1 104 ? -4.923 4.411 19.936 1.00 95.44 104 ALA A C 1
ATOM 840 O O . ALA A 1 104 ? -4.129 3.806 19.228 1.00 95.44 104 ALA A O 1
ATOM 841 N N . GLU A 1 105 ? -5.015 5.740 19.912 1.00 94.00 105 GLU A N 1
ATOM 842 C CA . GLU A 1 105 ? -4.148 6.617 19.113 1.00 94.00 105 GLU A CA 1
ATOM 843 C C . GLU A 1 105 ? -2.815 6.947 19.805 1.00 94.00 105 GLU A C 1
ATOM 845 O O . GLU A 1 105 ? -1.969 7.610 19.211 1.00 94.00 105 GLU A O 1
ATOM 850 N N . GLY A 1 106 ? -2.613 6.488 21.046 1.00 94.00 106 GLY A N 1
ATOM 851 C CA . GLY A 1 106 ? -1.418 6.788 21.833 1.00 94.00 106 GLY A CA 1
ATOM 852 C C . GLY A 1 106 ? -1.336 8.242 22.315 1.00 94.00 106 GLY A C 1
ATOM 853 O O . GLY A 1 106 ? -0.269 8.679 22.738 1.00 94.00 106 GLY A O 1
ATOM 854 N N . GLU A 1 107 ? -2.440 8.997 22.270 1.00 96.06 107 GLU A N 1
ATOM 855 C CA . GLU A 1 107 ? -2.507 10.377 22.778 1.00 96.06 107 GLU A CA 1
ATOM 856 C C . GLU A 1 107 ? -2.457 10.446 24.310 1.00 96.06 107 GLU A C 1
ATOM 858 O O . GLU A 1 107 ? -2.097 11.483 24.867 1.00 96.06 107 GLU A O 1
ATOM 863 N N . ILE A 1 108 ? -2.855 9.364 24.984 1.00 97.19 108 ILE A N 1
ATOM 864 C CA . ILE A 1 108 ? -2.797 9.214 26.442 1.00 97.19 108 ILE A CA 1
ATOM 865 C C . ILE A 1 108 ? -2.191 7.862 26.808 1.00 97.19 108 ILE A C 1
ATOM 867 O O . ILE A 1 108 ? -2.314 6.890 26.054 1.00 97.19 108 ILE A O 1
ATOM 871 N N . THR A 1 109 ? -1.577 7.778 27.986 1.00 96.94 109 THR A N 1
ATOM 872 C CA . THR A 1 109 ? -1.044 6.506 28.490 1.00 96.94 109 THR A CA 1
ATOM 873 C C . THR A 1 109 ? -2.148 5.600 29.036 1.00 96.94 109 THR A C 1
ATOM 875 O O . THR A 1 109 ? -3.293 6.008 29.262 1.00 96.94 109 THR A O 1
ATOM 878 N N . GLU A 1 110 ? -1.804 4.337 29.285 1.00 96.88 110 GLU A N 1
ATOM 879 C CA . GLU A 1 110 ? -2.708 3.399 29.947 1.00 96.88 110 GLU A CA 1
ATOM 880 C C . GLU A 1 110 ? -3.087 3.870 31.360 1.00 96.88 110 GLU A C 1
ATOM 882 O O . GLU A 1 110 ? -4.256 3.792 31.738 1.00 96.88 110 GLU A O 1
ATOM 887 N N . GLU A 1 111 ? -2.141 4.407 32.130 1.00 96.06 111 GLU A N 1
ATOM 888 C CA . GLU A 1 111 ? -2.387 4.918 33.482 1.00 96.06 111 GLU A CA 1
ATOM 889 C C . GLU A 1 111 ? -3.330 6.127 33.475 1.00 96.06 111 GLU A C 1
ATOM 891 O O . GLU A 1 111 ? -4.239 6.222 34.311 1.00 96.06 111 GLU A O 1
ATOM 896 N N . GLU A 1 112 ? -3.147 7.033 32.512 1.00 96.12 112 GLU A N 1
ATOM 897 C CA . GLU A 1 112 ? -4.028 8.183 32.305 1.00 96.12 112 GLU A CA 1
ATOM 898 C C . GLU A 1 112 ? -5.442 7.725 31.932 1.00 96.12 112 GLU A C 1
ATOM 900 O O . GLU A 1 112 ? -6.419 8.162 32.549 1.00 96.12 112 GLU A O 1
ATOM 905 N N . ALA A 1 113 ? -5.565 6.780 30.994 1.00 96.88 113 ALA A N 1
ATOM 906 C CA . ALA A 1 113 ? -6.849 6.206 30.605 1.00 96.88 113 ALA A CA 1
ATOM 907 C C . ALA A 1 113 ? -7.553 5.529 31.792 1.00 96.88 113 ALA A C 1
ATOM 909 O O . ALA A 1 113 ? -8.734 5.784 32.035 1.00 96.88 113 ALA A O 1
ATOM 910 N N . ILE A 1 114 ? -6.839 4.717 32.579 1.00 97.19 114 ILE A N 1
ATOM 911 C CA . ILE A 1 114 ? -7.383 4.059 33.777 1.00 97.19 114 ILE A CA 1
ATOM 912 C C . ILE A 1 114 ? -7.895 5.098 34.778 1.00 97.19 114 ILE A C 1
ATOM 914 O O . ILE A 1 114 ? -8.985 4.928 35.331 1.00 97.19 114 ILE A O 1
ATOM 918 N N . THR A 1 115 ? -7.146 6.177 35.002 1.00 97.19 115 THR A N 1
ATOM 919 C CA . THR A 1 115 ? -7.532 7.249 35.931 1.00 97.19 115 THR A CA 1
ATOM 920 C C . THR A 1 115 ? -8.818 7.938 35.471 1.00 97.19 115 THR A C 1
ATOM 922 O O . THR A 1 115 ? -9.790 7.994 36.230 1.00 97.19 115 THR A O 1
ATOM 925 N N . LEU A 1 116 ? -8.885 8.353 34.203 1.00 96.81 116 LEU A N 1
ATOM 926 C CA . LEU A 1 116 ? -10.075 8.985 33.619 1.00 96.81 116 LEU A CA 1
ATOM 927 C C . LEU A 1 116 ? -11.300 8.053 33.644 1.00 96.81 116 LEU A C 1
ATOM 929 O O . LEU A 1 116 ? -12.422 8.486 33.929 1.00 96.81 116 LEU A O 1
ATOM 933 N N . LEU A 1 117 ? -11.104 6.755 33.398 1.00 97.00 117 LEU A N 1
ATOM 934 C CA . LEU A 1 117 ? -12.170 5.752 33.461 1.00 97.00 117 LEU A CA 1
ATOM 935 C C . LEU A 1 117 ? -12.656 5.513 34.899 1.00 97.00 117 LEU A C 1
ATOM 937 O O . LEU A 1 117 ? -13.865 5.381 35.105 1.00 97.00 117 LEU A O 1
ATOM 941 N N . LYS A 1 118 ? -11.772 5.518 35.909 1.00 96.25 118 LYS A N 1
ATOM 942 C CA . LYS A 1 118 ? -12.158 5.450 37.337 1.00 96.25 118 LYS A CA 1
ATOM 943 C C . LYS A 1 118 ? -12.968 6.676 37.758 1.00 96.25 118 LYS A C 1
ATOM 945 O O . LYS A 1 118 ? -13.918 6.571 38.541 1.00 96.25 118 LYS A O 1
ATOM 950 N N . GLU A 1 119 ? -12.631 7.849 37.231 1.00 95.81 119 GLU A N 1
ATOM 951 C CA . GLU A 1 119 ? -13.361 9.085 37.507 1.00 95.81 119 GLU A CA 1
ATOM 952 C C . GLU A 1 119 ? -14.759 9.090 36.895 1.00 95.81 119 GLU A C 1
ATOM 954 O O . GLU A 1 119 ? -15.681 9.587 37.542 1.00 95.81 119 GLU A O 1
ATOM 959 N N . LYS A 1 120 ? -14.946 8.481 35.720 1.00 95.44 120 LYS A N 1
ATOM 960 C CA . LYS A 1 120 ? -16.200 8.543 34.950 1.00 95.44 120 LYS A CA 1
ATOM 961 C C . LYS A 1 120 ? -17.088 7.294 35.025 1.00 95.44 120 LYS A C 1
ATOM 963 O O . LYS A 1 120 ? -18.265 7.354 34.668 1.00 95.44 120 LYS A O 1
ATOM 968 N N . THR A 1 121 ? -16.578 6.174 35.527 1.00 95.50 121 THR A N 1
ATOM 969 C CA . THR A 1 121 ? -17.321 4.906 35.621 1.00 95.50 121 THR A CA 1
ATOM 970 C C . THR A 1 121 ? -17.348 4.361 37.050 1.00 95.50 121 THR A C 1
ATOM 972 O O . THR A 1 121 ? -16.542 4.733 37.899 1.00 95.50 121 THR A O 1
ATOM 975 N N . LYS A 1 122 ? -18.307 3.479 37.330 1.00 95.94 122 LYS A N 1
ATOM 976 C CA . LYS A 1 122 ? -18.451 2.690 38.564 1.00 95.94 122 LYS A CA 1
ATOM 977 C C . LYS A 1 122 ? -17.866 1.279 38.408 1.00 95.94 122 LYS A C 1
ATOM 979 O O . LYS A 1 122 ? -18.168 0.401 39.211 1.00 95.94 122 LYS A O 1
ATOM 984 N N . LEU A 1 123 ? -17.091 1.043 37.347 1.00 95.12 123 LEU A N 1
ATOM 985 C CA . LEU A 1 123 ? -16.466 -0.249 37.089 1.00 95.12 123 LEU A CA 1
ATOM 986 C C . LEU A 1 123 ? -15.443 -0.577 38.181 1.00 95.12 123 LEU A C 1
ATOM 988 O O . LEU A 1 123 ? -14.793 0.308 38.739 1.00 95.12 123 LEU A O 1
ATOM 992 N N . SER A 1 124 ? -15.280 -1.870 38.460 1.00 95.62 124 SER A N 1
ATOM 993 C CA . SER A 1 124 ? -14.162 -2.351 39.270 1.00 95.62 124 SER A CA 1
ATOM 994 C C . SER A 1 124 ? -12.837 -2.139 38.534 1.00 95.62 124 SER A C 1
ATOM 996 O O . SER A 1 124 ? -12.813 -1.983 37.312 1.00 95.62 124 SER A O 1
ATOM 998 N N . GLU A 1 125 ? -11.719 -2.191 39.261 1.00 94.06 125 GLU A N 1
ATOM 999 C CA . GLU A 1 125 ? -10.385 -2.100 38.648 1.00 94.06 125 GLU A CA 1
ATOM 1000 C C . GLU A 1 125 ? -10.186 -3.157 37.555 1.00 94.06 125 GLU A C 1
ATOM 1002 O O . GLU A 1 125 ? -9.719 -2.843 36.465 1.00 94.06 125 GLU A O 1
ATOM 1007 N N . GLU A 1 126 ? -10.653 -4.381 37.809 1.00 94.56 126 GLU A N 1
ATOM 1008 C CA . GLU A 1 126 ? -10.653 -5.477 36.839 1.00 94.56 126 GLU A CA 1
ATOM 1009 C C . GLU A 1 126 ? -11.527 -5.175 35.607 1.00 94.56 126 GLU A C 1
ATOM 1011 O O . GLU A 1 126 ? -11.162 -5.499 34.479 1.00 94.56 126 GLU A O 1
ATOM 1016 N N . GLY A 1 127 ? -12.683 -4.527 35.796 1.00 95.56 127 GLY A N 1
ATOM 1017 C CA . GLY A 1 127 ? -13.559 -4.118 34.695 1.00 95.56 127 GLY A CA 1
ATOM 1018 C C . GLY A 1 127 ? -12.928 -3.045 33.806 1.00 95.56 127 GLY A C 1
ATOM 1019 O O . GLY A 1 127 ? -13.021 -3.129 32.581 1.00 95.56 127 GLY A O 1
ATOM 1020 N N . ILE A 1 128 ? -12.244 -2.071 34.411 1.00 96.75 128 ILE A N 1
ATOM 1021 C CA . ILE A 1 128 ? -11.507 -1.027 33.685 1.00 96.75 128 ILE A CA 1
ATOM 1022 C C . ILE A 1 128 ? -10.337 -1.643 32.920 1.00 96.75 128 ILE A C 1
ATOM 1024 O O . ILE A 1 128 ? -10.176 -1.362 31.734 1.00 96.75 128 ILE A O 1
ATOM 1028 N N . LYS A 1 129 ? -9.570 -2.532 33.561 1.00 96.19 129 LYS A N 1
ATOM 1029 C CA . LYS A 1 129 ? -8.452 -3.228 32.920 1.00 96.19 129 LYS A CA 1
ATOM 1030 C C . LYS A 1 129 ? -8.905 -4.014 31.688 1.00 96.19 129 LYS A C 1
ATOM 1032 O O . LYS A 1 129 ? -8.319 -3.861 30.623 1.00 96.19 129 LYS A O 1
ATOM 1037 N N . LYS A 1 130 ? -10.016 -4.754 31.780 1.00 96.56 130 LYS A N 1
ATOM 1038 C CA . LYS A 1 130 ? -10.600 -5.463 30.626 1.00 96.56 130 LYS A CA 1
ATOM 1039 C C . LYS A 1 130 ? -11.014 -4.530 29.488 1.00 96.56 130 LYS A C 1
ATOM 1041 O O . LYS A 1 130 ? -10.861 -4.888 28.323 1.00 96.56 130 LYS A O 1
ATOM 1046 N N . LEU A 1 131 ? -11.556 -3.351 29.796 1.00 97.12 131 LEU A N 1
ATOM 1047 C CA . LEU A 1 131 ? -11.937 -2.366 28.777 1.00 97.12 131 LEU A CA 1
ATOM 1048 C C . LEU A 1 131 ? -10.707 -1.792 28.055 1.00 97.12 131 LEU A C 1
ATOM 1050 O O . LEU A 1 131 ? -10.717 -1.642 26.832 1.00 97.12 131 LEU A O 1
ATOM 1054 N N . VAL A 1 132 ? -9.642 -1.518 28.807 1.00 97.44 132 VAL A N 1
ATOM 1055 C CA . VAL A 1 132 ? -8.340 -1.080 28.285 1.00 97.44 132 VAL A CA 1
ATOM 1056 C C . VAL A 1 132 ? -7.709 -2.166 27.409 1.00 97.44 132 VAL A C 1
ATOM 1058 O O . VAL A 1 132 ? -7.331 -1.884 26.274 1.00 97.44 132 VAL A O 1
ATOM 1061 N N . GLU A 1 133 ? -7.662 -3.416 27.876 1.00 97.56 133 GLU A N 1
ATOM 1062 C CA . GLU A 1 133 ? -7.138 -4.557 27.110 1.00 97.56 133 GLU A CA 1
ATOM 1063 C C . GLU A 1 133 ? -7.885 -4.745 25.784 1.00 97.56 133 GLU A C 1
ATOM 1065 O O . GLU A 1 133 ? -7.263 -4.888 24.733 1.00 97.56 133 GLU A O 1
ATOM 1070 N N . LYS A 1 134 ? -9.220 -4.659 25.799 1.00 97.31 134 LYS A N 1
ATOM 1071 C CA . LYS A 1 134 ? -10.033 -4.709 24.575 1.00 97.31 134 LYS A CA 1
ATOM 1072 C C . LYS A 1 134 ? -9.765 -3.545 23.629 1.00 97.31 134 LYS A C 1
ATOM 1074 O O . LYS A 1 134 ? -9.737 -3.744 22.420 1.00 97.31 134 LYS A O 1
ATOM 1079 N N . THR A 1 135 ? -9.559 -2.345 24.162 1.00 97.69 135 THR A N 1
ATOM 1080 C CA . THR A 1 135 ? -9.222 -1.162 23.357 1.00 97.69 135 THR A CA 1
ATOM 1081 C C . THR A 1 135 ? -7.898 -1.367 22.625 1.00 97.69 135 THR A C 1
ATOM 1083 O O . THR A 1 135 ? -7.821 -1.127 21.421 1.00 97.69 135 THR A O 1
ATOM 1086 N N . LYS A 1 136 ? -6.887 -1.904 23.317 1.00 97.44 136 LYS A N 1
ATOM 1087 C CA . LYS A 1 136 ? -5.596 -2.263 22.713 1.00 97.44 136 LYS A CA 1
ATOM 1088 C C . LYS A 1 136 ? -5.725 -3.379 21.679 1.00 97.44 136 LYS A C 1
ATOM 1090 O O . LYS A 1 136 ? -5.114 -3.289 20.621 1.00 97.44 136 LYS A O 1
ATOM 1095 N N . ALA A 1 137 ? -6.539 -4.400 21.950 1.00 97.56 137 ALA A N 1
ATOM 1096 C CA . ALA A 1 137 ? -6.800 -5.469 20.988 1.00 97.56 137 ALA A CA 1
ATOM 1097 C C . ALA A 1 137 ? -7.446 -4.928 19.701 1.00 97.56 137 ALA A C 1
ATOM 1099 O O . ALA A 1 137 ? -6.967 -5.221 18.612 1.00 97.56 137 ALA A O 1
ATOM 1100 N N . ILE A 1 138 ? -8.461 -4.062 19.820 1.00 97.25 138 ILE A N 1
ATOM 1101 C CA . ILE A 1 138 ? -9.096 -3.403 18.668 1.00 97.25 138 ILE A CA 1
ATOM 1102 C C . ILE A 1 138 ? -8.079 -2.561 17.885 1.00 97.25 138 ILE A C 1
ATOM 1104 O O . ILE A 1 138 ? -8.133 -2.536 16.654 1.00 97.25 138 ILE A O 1
ATOM 1108 N N . GLN A 1 139 ? -7.170 -1.858 18.568 1.00 97.00 139 GLN A N 1
ATOM 1109 C CA . GLN A 1 139 ? -6.119 -1.082 17.908 1.00 97.00 139 GLN A CA 1
ATOM 1110 C C . GLN A 1 139 ? -5.165 -1.987 17.120 1.00 97.00 139 GLN A C 1
ATOM 1112 O O . GLN A 1 139 ? -4.982 -1.757 15.928 1.00 97.00 139 GLN A O 1
ATOM 1117 N N . LYS A 1 140 ? -4.661 -3.062 17.736 1.00 96.56 140 LYS A N 1
ATOM 1118 C CA . LYS A 1 140 ? -3.783 -4.048 17.085 1.00 96.56 140 LYS A CA 1
ATOM 1119 C C . LYS A 1 140 ? -4.444 -4.695 15.866 1.00 96.56 140 LYS A C 1
ATOM 1121 O O . LYS A 1 140 ? -3.857 -4.738 14.795 1.00 96.56 140 LYS A O 1
ATOM 1126 N N . GLU A 1 141 ? -5.702 -5.121 15.990 1.00 96.56 141 GLU A N 1
ATOM 1127 C CA . GLU A 1 141 ? -6.477 -5.635 14.852 1.00 96.56 141 GLU A CA 1
ATOM 1128 C C . GLU A 1 141 ? -6.652 -4.589 13.742 1.00 96.56 141 GLU A C 1
ATOM 1130 O O . GLU A 1 141 ? -6.752 -4.936 12.569 1.00 96.56 141 GLU A O 1
ATOM 1135 N N . THR A 1 142 ? -6.748 -3.305 14.097 1.00 96.31 142 THR A N 1
ATOM 1136 C CA . THR A 1 142 ? -6.886 -2.217 13.118 1.00 96.31 142 THR A CA 1
ATOM 1137 C C . THR A 1 142 ? -5.578 -1.981 12.361 1.00 96.31 142 THR A C 1
ATOM 1139 O O . THR A 1 142 ? -5.632 -1.721 11.162 1.00 96.31 142 THR A O 1
ATOM 1142 N N . GLU A 1 143 ? -4.433 -2.101 13.032 1.00 95.56 143 GLU A N 1
ATOM 1143 C CA . GLU A 1 143 ? -3.095 -2.025 12.426 1.00 95.56 143 GLU A CA 1
ATOM 1144 C C . GLU A 1 143 ? -2.849 -3.209 11.483 1.00 95.56 143 GLU A C 1
ATOM 1146 O O . GLU A 1 143 ? -2.570 -3.002 10.305 1.00 95.56 143 GLU A O 1
ATOM 1151 N N . GLU A 1 144 ? -3.094 -4.439 11.944 1.00 94.81 144 GLU A N 1
ATOM 1152 C CA . GLU A 1 144 ? -2.971 -5.649 11.115 1.00 94.81 144 GLU A CA 1
ATOM 1153 C C . GLU A 1 144 ? -3.905 -5.607 9.893 1.00 94.81 144 GLU A C 1
ATOM 1155 O O . GLU A 1 144 ? -3.563 -6.070 8.803 1.00 94.81 144 GLU A O 1
ATOM 1160 N N . LEU A 1 145 ? -5.108 -5.042 10.049 1.00 96.56 145 LEU A N 1
ATOM 1161 C CA . LEU A 1 145 ? -6.037 -4.850 8.939 1.00 96.56 145 LEU A CA 1
ATOM 1162 C C . LEU A 1 145 ? -5.520 -3.812 7.934 1.00 96.56 145 LEU A C 1
ATOM 1164 O O . LEU A 1 145 ? -5.712 -3.999 6.735 1.00 96.56 145 LEU A O 1
ATOM 1168 N N . ALA A 1 146 ? -4.870 -2.739 8.390 1.00 95.25 146 ALA A N 1
ATOM 1169 C CA . ALA A 1 146 ? -4.267 -1.747 7.502 1.00 95.25 146 ALA A CA 1
ATOM 1170 C C . ALA A 1 146 ? -3.150 -2.362 6.647 1.00 95.25 146 ALA A C 1
ATOM 1172 O O . ALA A 1 146 ? -3.129 -2.145 5.437 1.00 95.25 146 ALA A O 1
ATOM 1173 N N . GLU A 1 147 ? -2.280 -3.172 7.256 1.00 91.62 147 GLU A N 1
ATOM 1174 C CA . GLU A 1 147 ? -1.196 -3.879 6.562 1.00 91.62 147 GLU A CA 1
ATOM 1175 C C . GLU A 1 147 ? -1.738 -4.828 5.489 1.00 91.62 147 GLU A C 1
ATOM 1177 O O . GLU A 1 147 ? -1.312 -4.767 4.336 1.00 91.62 147 GLU A O 1
ATOM 1182 N N . LYS A 1 148 ? -2.752 -5.637 5.826 1.00 92.38 148 LYS A N 1
ATOM 1183 C CA . LYS A 1 148 ? -3.408 -6.535 4.859 1.00 92.38 148 LYS A CA 1
ATOM 1184 C C . LYS A 1 148 ? -4.032 -5.779 3.687 1.00 92.38 148 LYS A C 1
ATOM 1186 O O . LYS A 1 148 ? -3.944 -6.223 2.549 1.00 92.38 148 LYS A O 1
ATOM 1191 N N . LEU A 1 149 ? -4.675 -4.641 3.949 1.00 94.25 149 LEU A N 1
ATOM 1192 C CA . LEU A 1 149 ? -5.311 -3.837 2.900 1.00 94.25 149 LEU A CA 1
ATOM 1193 C C . LEU A 1 149 ? -4.299 -3.128 1.991 1.00 94.25 149 LEU A C 1
ATOM 1195 O O . LEU A 1 149 ? -4.643 -2.817 0.852 1.00 94.25 149 LEU A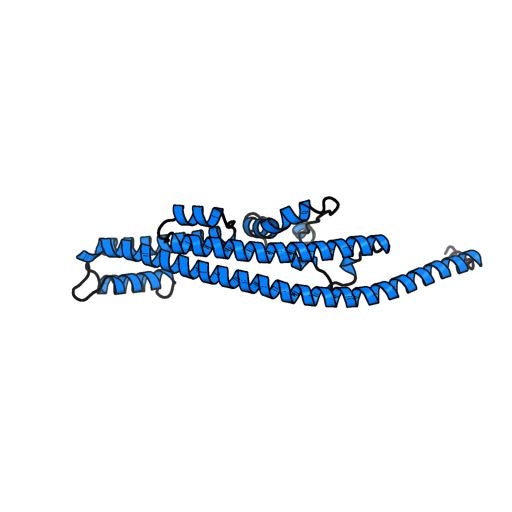 O 1
ATOM 1199 N N . ALA A 1 150 ? -3.084 -2.857 2.474 1.00 89.69 150 ALA A N 1
ATOM 1200 C CA . ALA A 1 150 ? -2.047 -2.194 1.689 1.00 89.69 150 ALA A CA 1
ATOM 1201 C C . ALA A 1 150 ? -1.533 -3.075 0.539 1.00 89.69 150 ALA A C 1
ATOM 1203 O O . ALA A 1 150 ? -1.244 -2.559 -0.541 1.00 89.69 150 ALA A O 1
ATOM 1204 N N . THR A 1 151 ? -1.459 -4.391 0.753 1.00 88.06 151 THR A N 1
ATOM 1205 C CA . THR A 1 151 ? -0.952 -5.359 -0.234 1.00 88.06 151 THR A CA 1
ATOM 1206 C C . THR A 1 151 ? -2.056 -6.083 -1.008 1.00 88.06 151 THR A C 1
ATOM 1208 O O . THR A 1 151 ? -1.785 -6.641 -2.069 1.00 88.06 151 THR A O 1
ATOM 1211 N N . ALA A 1 152 ? -3.301 -6.040 -0.526 1.00 90.19 152 ALA A N 1
ATOM 1212 C CA . ALA A 1 152 ? -4.434 -6.711 -1.154 1.00 90.19 152 ALA A CA 1
ATOM 1213 C C . ALA A 1 152 ? -4.792 -6.162 -2.546 1.00 90.19 152 ALA A C 1
ATOM 1215 O O . ALA A 1 152 ? -4.730 -4.957 -2.833 1.00 90.19 152 ALA A O 1
ATOM 1216 N N . SER A 1 153 ? -5.278 -7.060 -3.398 1.00 89.75 153 SER A N 1
ATOM 1217 C CA . SER A 1 153 ? -5.969 -6.703 -4.631 1.00 89.75 153 SER A CA 1
ATOM 1218 C C . SER A 1 153 ? -7.339 -6.079 -4.362 1.00 89.75 153 SER A C 1
ATOM 1220 O O . SER A 1 153 ? -7.934 -6.232 -3.294 1.00 89.75 153 SER A O 1
ATOM 1222 N N . ALA A 1 154 ? -7.883 -5.385 -5.363 1.00 89.50 154 ALA A N 1
ATOM 1223 C CA . ALA A 1 154 ? -9.206 -4.781 -5.249 1.00 89.50 154 ALA A CA 1
ATOM 1224 C C . ALA A 1 154 ? -10.319 -5.791 -4.919 1.00 89.50 154 ALA A C 1
ATOM 1226 O O . ALA A 1 154 ? -11.280 -5.434 -4.238 1.00 89.50 154 ALA A O 1
ATOM 1227 N N . ASP A 1 155 ? -10.201 -7.029 -5.400 1.00 87.38 155 ASP A N 1
ATOM 1228 C CA . ASP A 1 155 ? -11.209 -8.063 -5.167 1.00 87.38 155 ASP A CA 1
ATOM 1229 C C . ASP A 1 155 ? -11.087 -8.660 -3.751 1.00 87.38 155 ASP A C 1
ATOM 1231 O O . ASP A 1 155 ? -12.107 -8.893 -3.099 1.00 87.38 155 ASP A O 1
ATOM 1235 N N . GLU A 1 156 ? -9.867 -8.779 -3.218 1.00 93.75 156 GLU A N 1
ATOM 1236 C CA . GLU A 1 156 ? -9.605 -9.242 -1.844 1.00 93.75 156 GLU A CA 1
ATOM 1237 C C . GLU A 1 156 ? -10.007 -8.212 -0.780 1.00 93.75 156 GLU A C 1
ATOM 1239 O O . GLU A 1 156 ? -10.494 -8.585 0.288 1.00 93.75 156 GLU A O 1
ATOM 1244 N N . VAL A 1 157 ? -9.870 -6.907 -1.062 1.00 95.56 157 VAL A N 1
ATOM 1245 C CA . VAL A 1 157 ? -10.241 -5.822 -0.127 1.00 95.56 157 VAL A CA 1
ATOM 1246 C C . VAL A 1 157 ? -11.664 -6.001 0.412 1.00 95.56 157 VAL A C 1
ATOM 1248 O O . VAL A 1 157 ? -11.923 -5.773 1.597 1.00 95.56 157 VAL A O 1
ATOM 1251 N N . ALA A 1 158 ? -12.599 -6.421 -0.443 1.00 95.94 158 ALA A N 1
ATOM 1252 C CA . ALA A 1 158 ? -13.987 -6.613 -0.046 1.00 95.94 158 ALA A CA 1
ATOM 1253 C C . ALA A 1 158 ? -14.150 -7.769 0.951 1.00 95.94 158 ALA A C 1
ATOM 1255 O O . ALA A 1 158 ? -14.904 -7.648 1.917 1.00 95.94 158 ALA A O 1
ATOM 1256 N N . GLU A 1 159 ? -13.467 -8.887 0.711 1.00 96.44 159 GLU A N 1
ATOM 1257 C CA . GLU A 1 159 ? -13.507 -10.075 1.564 1.00 96.44 159 GLU A CA 1
ATOM 1258 C C . GLU A 1 159 ? -12.865 -9.785 2.923 1.00 96.44 159 GLU A C 1
ATOM 1260 O O . GLU A 1 159 ? -13.533 -9.920 3.950 1.00 96.44 159 GLU A O 1
ATOM 1265 N N . ILE A 1 160 ? -11.655 -9.217 2.917 1.00 97.00 160 ILE A N 1
ATOM 1266 C CA . ILE A 1 160 ? -10.906 -8.815 4.116 1.00 97.00 160 ILE A CA 1
ATOM 1267 C C . ILE A 1 160 ? -11.757 -7.926 5.036 1.00 97.00 160 ILE A C 1
ATOM 1269 O O . ILE A 1 160 ? -11.844 -8.157 6.246 1.00 97.00 160 ILE A O 1
ATOM 1273 N N . LEU A 1 161 ? -12.425 -6.908 4.482 1.00 96.94 161 LEU A N 1
ATOM 1274 C CA . LEU A 1 161 ? -13.248 -5.993 5.277 1.00 96.94 161 LEU A CA 1
ATOM 1275 C C . LEU A 1 161 ? -14.545 -6.627 5.794 1.00 96.94 161 LEU A C 1
ATOM 1277 O O . LEU A 1 161 ? -15.012 -6.253 6.877 1.00 96.94 161 LEU A O 1
ATOM 1281 N N . ARG A 1 162 ? -15.146 -7.560 5.045 1.00 95.56 162 ARG A N 1
ATOM 1282 C CA . ARG A 1 162 ? -16.350 -8.282 5.488 1.00 95.56 162 ARG A CA 1
ATOM 1283 C C . ARG A 1 162 ? -16.027 -9.246 6.620 1.00 95.56 162 ARG A C 1
ATOM 1285 O O . ARG A 1 162 ? -16.760 -9.257 7.608 1.00 95.56 162 ARG A O 1
ATOM 1292 N N . GLU A 1 163 ? -14.928 -9.985 6.508 1.00 96.38 163 GLU A N 1
ATOM 1293 C CA . GLU A 1 163 ? -14.446 -10.893 7.553 1.00 96.38 163 GLU A CA 1
ATOM 1294 C C . GLU A 1 163 ? -14.073 -10.143 8.832 1.00 96.38 163 GLU A C 1
ATOM 1296 O O . GLU A 1 163 ? -14.493 -10.525 9.925 1.00 96.38 163 GLU A O 1
ATOM 1301 N N . ALA A 1 164 ? -13.353 -9.025 8.704 1.00 95.00 164 ALA A N 1
ATOM 1302 C CA . ALA A 1 164 ? -12.967 -8.203 9.848 1.00 95.00 164 ALA A CA 1
ATOM 1303 C C . ALA A 1 164 ? -14.165 -7.537 10.549 1.00 95.00 164 ALA A C 1
ATOM 1305 O O . ALA A 1 164 ? -14.060 -7.130 11.713 1.00 95.00 164 ALA A O 1
ATOM 1306 N N . GLY A 1 165 ? -15.289 -7.375 9.844 1.00 94.31 165 GLY A N 1
ATOM 1307 C CA . GLY A 1 165 ? -16.504 -6.756 10.353 1.00 94.31 165 GLY A CA 1
ATOM 1308 C C . GLY A 1 165 ? -16.330 -5.288 10.768 1.00 94.31 165 GLY A C 1
ATOM 1309 O O . GLY A 1 165 ? -15.268 -4.672 10.679 1.00 94.31 165 GLY A O 1
ATOM 1310 N N . GLY A 1 166 ? -17.422 -4.673 11.227 1.00 93.81 166 GLY A N 1
ATOM 1311 C CA . GLY A 1 166 ? -17.392 -3.292 11.728 1.00 93.81 166 GLY A CA 1
ATOM 1312 C C . GLY A 1 166 ? -17.297 -2.200 10.649 1.00 93.81 166 GLY A C 1
ATOM 1313 O O . GLY A 1 166 ? -17.400 -1.022 10.990 1.00 93.81 166 GLY A O 1
ATOM 1314 N N . VAL A 1 167 ? -17.209 -2.558 9.367 1.00 97.06 167 VAL A N 1
ATOM 1315 C CA . VAL A 1 167 ? -17.262 -1.630 8.223 1.00 97.06 167 VAL A CA 1
ATOM 1316 C C . VAL A 1 167 ? -18.645 -1.674 7.564 1.00 97.06 167 VAL A C 1
ATOM 1318 O O . VAL A 1 167 ? -19.358 -2.670 7.664 1.00 97.06 167 VAL A O 1
ATOM 1321 N N . SER A 1 168 ? -19.093 -0.562 6.974 1.00 96.81 168 SER A N 1
ATOM 1322 C CA . SER A 1 168 ? -20.366 -0.517 6.242 1.00 96.81 168 SER A CA 1
ATOM 1323 C C . SER A 1 168 ? -20.181 -0.987 4.798 1.00 96.81 168 SER A C 1
ATOM 1325 O O . SER A 1 168 ? -19.162 -0.666 4.197 1.00 96.81 168 SER A O 1
ATOM 1327 N N . GLU A 1 169 ? -21.176 -1.658 4.204 1.00 96.50 169 GLU A N 1
ATOM 1328 C CA . GLU A 1 169 ? -21.085 -2.098 2.795 1.00 96.50 169 GLU A CA 1
ATOM 1329 C C . GLU A 1 169 ? -20.813 -0.921 1.845 1.00 96.50 169 GLU A C 1
ATOM 1331 O O . GLU A 1 169 ? -20.059 -1.044 0.890 1.00 96.50 169 GLU A O 1
ATOM 1336 N N . LYS A 1 170 ? -21.350 0.266 2.158 1.00 97.31 170 LYS A N 1
ATOM 1337 C CA . LYS A 1 170 ? -21.064 1.493 1.407 1.00 97.31 170 LYS A CA 1
ATOM 1338 C C . LYS A 1 170 ? -19.583 1.884 1.457 1.00 97.31 170 LYS A C 1
ATOM 1340 O O . LYS A 1 170 ? -19.038 2.287 0.437 1.00 97.31 170 LYS A O 1
ATOM 1345 N N . ASP A 1 171 ? -18.959 1.831 2.635 1.00 98.00 171 ASP A N 1
ATOM 1346 C CA . ASP A 1 171 ? -17.534 2.148 2.777 1.00 98.00 171 ASP A CA 1
ATOM 1347 C C . ASP A 1 171 ? -16.664 1.064 2.106 1.00 98.00 171 ASP A C 1
ATOM 1349 O O . ASP A 1 171 ? 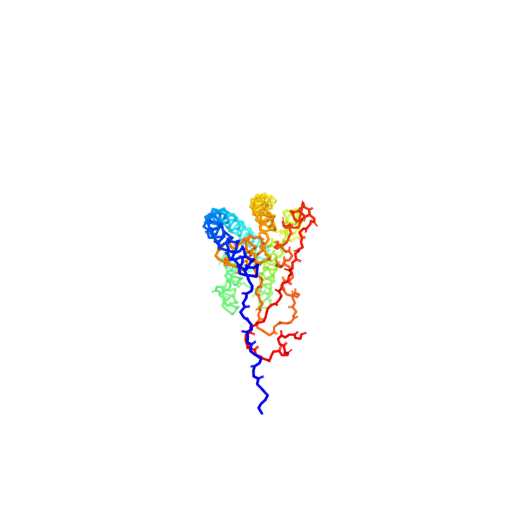-15.667 1.409 1.481 1.00 98.00 171 ASP A O 1
ATOM 1353 N N . ILE A 1 172 ? -17.069 -0.214 2.171 1.00 97.69 172 ILE A N 1
ATOM 1354 C CA . ILE A 1 172 ? -16.393 -1.322 1.471 1.00 97.69 172 ILE A CA 1
ATOM 1355 C C . ILE A 1 172 ? -16.400 -1.075 -0.040 1.00 97.69 172 ILE A C 1
ATOM 1357 O O . ILE A 1 172 ? -15.339 -1.048 -0.657 1.00 97.69 172 ILE A O 1
ATOM 1361 N N . LEU A 1 173 ? -17.576 -0.831 -0.626 1.00 97.50 173 LEU A N 1
ATOM 1362 C CA . LEU A 1 173 ? -17.712 -0.561 -2.060 1.00 97.50 173 LEU A CA 1
ATOM 1363 C C . LEU A 1 173 ? -16.884 0.653 -2.492 1.00 97.50 173 LEU A C 1
ATOM 1365 O O . LEU A 1 173 ? -16.165 0.571 -3.481 1.00 97.50 173 LEU A O 1
ATOM 1369 N N . ALA A 1 174 ? -16.920 1.743 -1.719 1.00 97.69 174 ALA A N 1
ATOM 1370 C CA . ALA A 1 174 ? -16.141 2.940 -2.024 1.00 97.69 174 ALA A CA 1
ATOM 1371 C C . ALA A 1 174 ? -14.625 2.673 -2.032 1.00 97.69 174 ALA A C 1
ATOM 1373 O O . ALA A 1 174 ? -13.917 3.206 -2.886 1.00 97.69 174 ALA A O 1
ATOM 1374 N N . LEU A 1 175 ? -14.121 1.856 -1.099 1.00 97.94 175 LEU A N 1
ATOM 1375 C CA . LEU A 1 175 ? -12.701 1.512 -1.059 1.00 97.94 175 LEU A CA 1
ATOM 1376 C C . LEU A 1 175 ? -12.302 0.607 -2.229 1.00 97.94 175 LEU A C 1
ATOM 1378 O O . LEU A 1 175 ? -11.276 0.849 -2.858 1.00 97.94 175 LEU A O 1
ATOM 1382 N N . VAL A 1 176 ? -13.130 -0.390 -2.549 1.00 97.94 176 VAL A N 1
ATOM 1383 C CA . VAL A 1 176 ? -12.917 -1.296 -3.688 1.00 97.94 176 VAL A CA 1
ATOM 1384 C C . VAL A 1 176 ? -12.903 -0.520 -5.003 1.00 97.94 176 VAL A C 1
ATOM 1386 O O . VAL A 1 176 ? -11.981 -0.682 -5.795 1.00 97.94 176 VAL A O 1
ATOM 1389 N N . GLU A 1 177 ? -13.885 0.355 -5.236 1.00 97.81 177 GLU A N 1
ATOM 1390 C CA . GLU A 1 177 ? -13.947 1.188 -6.444 1.00 97.81 177 GLU A CA 1
ATOM 1391 C C . GLU A 1 177 ? -12.710 2.080 -6.572 1.00 97.81 177 GLU A C 1
ATOM 1393 O O . GLU A 1 177 ? -12.088 2.119 -7.635 1.00 97.81 177 GLU A O 1
ATOM 1398 N N . LYS A 1 178 ? -12.296 2.733 -5.477 1.00 98.00 178 LYS A N 1
ATOM 1399 C CA . LYS A 1 178 ? -11.086 3.561 -5.480 1.00 98.00 178 LYS A CA 1
ATOM 1400 C C . LYS A 1 178 ? -9.825 2.729 -5.722 1.00 98.00 178 LYS A C 1
ATOM 1402 O O . LYS A 1 178 ? -8.949 3.170 -6.458 1.00 98.00 178 LYS A O 1
ATOM 1407 N N . LYS A 1 179 ? -9.731 1.524 -5.154 1.00 96.69 179 LYS A N 1
ATOM 1408 C CA . LYS A 1 179 ? -8.606 0.608 -5.394 1.00 96.69 179 LYS A CA 1
ATOM 1409 C C . LYS A 1 179 ? -8.536 0.182 -6.861 1.00 96.69 179 LYS A C 1
ATOM 1411 O O . LYS A 1 179 ? -7.449 0.209 -7.424 1.00 96.69 179 LYS A O 1
ATOM 1416 N N . LYS A 1 180 ? -9.671 -0.125 -7.503 1.00 96.44 180 LYS A N 1
ATOM 1417 C CA . LYS A 1 180 ? -9.728 -0.434 -8.948 1.00 96.44 180 LYS A CA 1
ATOM 1418 C C . LYS A 1 180 ? -9.285 0.747 -9.806 1.00 96.44 180 LYS A C 1
ATOM 1420 O O . LYS A 1 180 ? -8.558 0.550 -10.771 1.00 96.44 180 LYS A O 1
ATOM 1425 N N . GLU A 1 181 ? -9.700 1.962 -9.451 1.00 97.06 181 GLU A N 1
ATOM 1426 C CA . GLU A 1 181 ? -9.259 3.184 -10.131 1.00 97.06 181 GLU A CA 1
ATOM 1427 C C . GLU A 1 181 ? -7.736 3.362 -10.028 1.00 97.06 181 GLU A C 1
ATOM 1429 O O . GLU A 1 181 ? -7.078 3.588 -11.040 1.00 97.06 181 GLU A O 1
ATOM 1434 N N . VAL A 1 182 ? -7.170 3.225 -8.823 1.00 96.44 182 VAL A N 1
ATOM 1435 C CA . VAL A 1 182 ? -5.719 3.337 -8.597 1.00 96.44 182 VAL A CA 1
ATOM 1436 C C . VAL A 1 182 ? -4.956 2.259 -9.358 1.00 96.44 182 VAL A C 1
ATOM 1438 O O . VAL A 1 182 ? -4.013 2.596 -10.068 1.00 96.44 182 VAL A O 1
ATOM 1441 N N . ASP A 1 183 ? -5.386 1.000 -9.253 1.00 94.69 183 ASP A N 1
ATOM 1442 C CA . ASP A 1 183 ? -4.750 -0.122 -9.947 1.00 94.69 183 ASP A CA 1
ATOM 1443 C C . ASP A 1 183 ? -4.778 0.098 -11.472 1.00 94.69 183 ASP A C 1
ATOM 1445 O O . ASP A 1 183 ? -3.767 -0.102 -12.131 1.00 94.69 183 ASP A O 1
ATOM 1449 N N . ALA A 1 184 ? -5.880 0.604 -12.040 1.00 95.88 184 ALA A N 1
ATOM 1450 C CA . ALA A 1 184 ? -5.965 0.906 -13.472 1.00 95.88 184 ALA A CA 1
ATOM 1451 C C . ALA A 1 184 ? -5.035 2.055 -13.909 1.00 95.88 184 ALA A C 1
ATOM 1453 O O . ALA A 1 184 ? -4.421 1.987 -14.976 1.00 95.88 184 ALA A O 1
ATOM 1454 N N . ILE A 1 185 ? -4.923 3.114 -13.098 1.00 96.62 185 ILE A N 1
ATOM 1455 C CA . ILE A 1 185 ? -4.004 4.234 -13.358 1.00 96.62 185 ILE A CA 1
ATOM 1456 C C . ILE A 1 185 ? -2.550 3.748 -13.313 1.00 96.62 185 ILE A C 1
ATOM 1458 O O . ILE A 1 185 ? -1.751 4.112 -14.177 1.00 96.62 185 ILE A O 1
ATOM 1462 N N . GLU A 1 186 ? -2.210 2.925 -12.322 1.00 95.19 186 GLU A N 1
ATOM 1463 C CA . GLU A 1 186 ? -0.874 2.358 -12.157 1.00 95.19 186 GLU A CA 1
ATOM 1464 C C . GLU A 1 186 ? -0.526 1.381 -13.282 1.00 95.19 186 GLU A C 1
ATOM 1466 O O . GLU A 1 186 ? 0.517 1.547 -13.910 1.00 95.19 186 GLU A O 1
ATOM 1471 N N . SER A 1 187 ? -1.414 0.441 -13.619 1.00 95.12 187 SER A N 1
ATOM 1472 C CA . SER A 1 187 ? -1.221 -0.475 -14.751 1.00 95.12 187 SER A CA 1
ATOM 1473 C C . SER A 1 187 ? -0.996 0.280 -16.058 1.00 95.12 187 SER A C 1
ATOM 1475 O O . SER A 1 187 ? -0.022 0.007 -16.751 1.00 95.12 187 SER A O 1
ATOM 1477 N N . SER A 1 188 ? -1.805 1.300 -16.362 1.00 96.62 188 SER A N 1
ATOM 1478 C CA . SER A 1 188 ? -1.623 2.097 -17.584 1.00 96.62 188 SER A CA 1
ATOM 1479 C C . SER A 1 188 ? -0.270 2.823 -17.621 1.00 96.62 188 SER A C 1
ATOM 1481 O O . SER A 1 188 ? 0.371 2.919 -18.673 1.00 96.62 188 SER A O 1
ATOM 1483 N N . PHE A 1 189 ? 0.193 3.321 -16.471 1.00 96.81 189 PHE A N 1
ATOM 1484 C CA . PHE A 1 189 ? 1.518 3.922 -16.348 1.00 96.81 189 PHE A CA 1
ATOM 1485 C C . PHE A 1 189 ? 2.640 2.893 -16.561 1.00 96.81 189 PHE A C 1
ATOM 1487 O O . PHE A 1 189 ? 3.596 3.175 -17.295 1.00 96.81 189 PHE A O 1
ATOM 1494 N N . LEU A 1 190 ? 2.521 1.709 -15.958 1.00 96.00 190 LEU A N 1
ATOM 1495 C CA . LEU A 1 190 ? 3.486 0.619 -16.098 1.00 96.00 190 LEU A CA 1
ATOM 1496 C C . LEU A 1 190 ? 3.547 0.109 -17.541 1.00 96.00 190 LEU A C 1
ATOM 1498 O O . LEU A 1 190 ? 4.641 0.016 -18.088 1.00 96.00 190 LEU A O 1
ATOM 1502 N N . GLU A 1 191 ? 2.408 -0.119 -18.198 1.00 96.12 191 GLU A N 1
ATOM 1503 C CA . GLU A 1 191 ? 2.320 -0.565 -19.599 1.00 96.12 191 GLU A CA 1
ATOM 1504 C C . GLU A 1 191 ? 3.065 0.397 -20.524 1.00 96.12 191 GLU A C 1
ATOM 1506 O O . GLU A 1 191 ? 3.918 0.009 -21.327 1.00 96.12 191 GLU A O 1
ATOM 1511 N N . LYS A 1 192 ? 2.788 1.694 -20.371 1.00 95.69 192 LYS A N 1
ATOM 1512 C CA . LYS A 1 192 ? 3.435 2.736 -21.163 1.00 95.69 192 LYS A CA 1
ATOM 1513 C C . LYS A 1 192 ? 4.934 2.804 -20.893 1.00 95.69 192 LYS A C 1
ATOM 1515 O O . LYS A 1 192 ? 5.716 2.933 -21.837 1.00 95.69 192 LYS A O 1
ATOM 1520 N N . THR A 1 193 ? 5.337 2.738 -19.627 1.00 95.25 193 THR A N 1
ATOM 1521 C CA . THR A 1 193 ? 6.750 2.755 -19.226 1.00 95.25 193 THR A CA 1
ATOM 1522 C C . THR A 1 193 ? 7.480 1.524 -19.761 1.00 95.25 193 THR A C 1
ATOM 1524 O O . THR A 1 193 ? 8.602 1.643 -20.255 1.00 95.25 193 THR A O 1
ATOM 1527 N N . MET A 1 194 ? 6.828 0.364 -19.756 1.00 94.38 194 MET A N 1
ATOM 1528 C CA . ME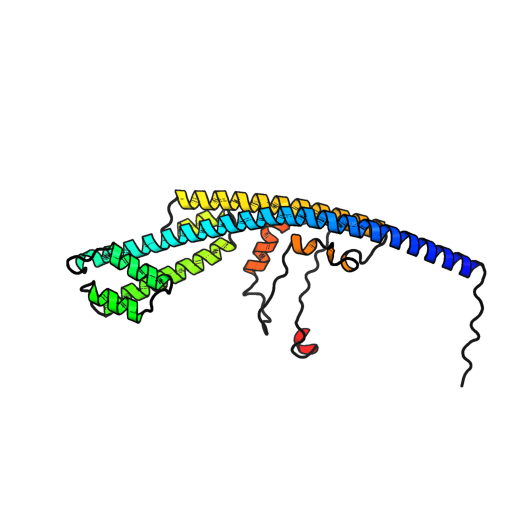T A 1 194 ? 7.387 -0.884 -20.255 1.00 94.38 194 MET A CA 1
ATOM 1529 C C . MET A 1 194 ? 7.557 -0.854 -21.774 1.00 94.38 194 MET A C 1
ATOM 1531 O O . MET A 1 194 ? 8.638 -1.154 -22.275 1.00 94.38 194 MET A O 1
ATOM 1535 N N . ALA A 1 195 ? 6.552 -0.381 -22.515 1.00 94.25 195 ALA A N 1
ATOM 1536 C CA . ALA A 1 195 ? 6.643 -0.210 -23.967 1.00 94.25 195 ALA A CA 1
ATOM 1537 C C . ALA A 1 195 ? 7.793 0.735 -24.370 1.00 94.25 195 ALA A C 1
ATOM 1539 O O . ALA A 1 195 ? 8.506 0.507 -25.355 1.00 94.25 195 ALA A O 1
ATOM 1540 N N . LYS A 1 196 ? 8.004 1.797 -23.582 1.00 92.81 196 LYS A N 1
ATOM 1541 C CA . LYS A 1 196 ? 9.120 2.741 -23.738 1.00 92.81 196 LYS A CA 1
ATOM 1542 C C . LYS A 1 196 ? 10.461 2.055 -23.496 1.00 92.81 196 LYS A C 1
ATOM 1544 O O . LYS A 1 196 ? 11.348 2.139 -24.346 1.00 92.81 196 LYS A O 1
ATOM 1549 N N . LEU A 1 197 ? 10.591 1.351 -22.372 1.00 90.88 197 LEU A N 1
ATOM 1550 C CA . LEU A 1 197 ? 11.788 0.592 -22.017 1.00 90.88 197 LEU A CA 1
ATOM 1551 C C . LEU A 1 197 ? 12.132 -0.444 -23.094 1.00 90.88 197 LEU A C 1
ATOM 1553 O O . LEU A 1 197 ? 13.268 -0.491 -23.561 1.00 90.88 197 LEU A O 1
ATOM 1557 N N . TYR A 1 198 ? 11.143 -1.211 -23.543 1.00 91.00 198 TYR A N 1
ATOM 1558 C CA . TYR A 1 198 ? 11.299 -2.204 -24.598 1.00 91.00 198 TYR A CA 1
ATOM 1559 C C . TYR A 1 198 ? 11.775 -1.585 -25.918 1.00 91.00 198 TYR A C 1
ATOM 1561 O O . TYR A 1 198 ? 12.733 -2.063 -26.524 1.00 91.00 198 TYR A O 1
ATOM 1569 N N . THR A 1 199 ? 11.182 -0.462 -26.332 1.00 90.12 199 THR A N 1
ATOM 1570 C CA . THR A 1 199 ? 11.623 0.260 -27.539 1.00 90.12 199 THR A CA 1
ATOM 1571 C C . THR A 1 199 ? 13.096 0.672 -27.439 1.00 90.12 199 THR A C 1
ATOM 1573 O O . THR A 1 199 ? 13.837 0.558 -28.418 1.00 90.12 199 THR A O 1
ATOM 1576 N N . ARG A 1 200 ? 13.546 1.116 -26.256 1.00 87.31 200 ARG A N 1
ATOM 1577 C CA . ARG A 1 200 ? 14.957 1.454 -26.011 1.00 87.31 200 ARG A CA 1
ATOM 1578 C C . ARG A 1 200 ? 15.855 0.218 -26.061 1.00 87.31 200 ARG A C 1
ATOM 1580 O O . ARG A 1 200 ? 16.889 0.276 -26.715 1.00 87.31 200 ARG A O 1
ATOM 1587 N N . LEU A 1 201 ? 15.439 -0.898 -25.459 1.00 86.38 201 LEU A N 1
ATOM 1588 C CA . LEU A 1 201 ? 16.167 -2.175 -25.510 1.00 86.38 201 LEU A CA 1
ATOM 1589 C C . LEU A 1 201 ? 16.407 -2.639 -26.955 1.00 86.38 201 LEU A C 1
ATOM 1591 O O . LEU A 1 201 ? 17.534 -2.979 -27.318 1.00 86.38 201 LEU A O 1
ATOM 1595 N N . ILE A 1 202 ? 15.369 -2.615 -27.798 1.00 88.19 202 ILE A N 1
ATOM 1596 C CA . ILE A 1 202 ? 15.478 -2.998 -29.214 1.00 88.19 202 ILE A CA 1
ATOM 1597 C C . ILE A 1 202 ? 16.397 -2.040 -29.977 1.00 88.19 202 ILE A C 1
ATOM 1599 O O . ILE A 1 202 ? 17.319 -2.489 -30.658 1.00 88.19 202 ILE A O 1
ATOM 1603 N N . ARG A 1 203 ? 16.199 -0.726 -29.817 1.00 87.75 203 ARG A N 1
ATOM 1604 C CA . ARG A 1 203 ? 17.047 0.309 -30.428 1.00 87.75 203 ARG A CA 1
ATOM 1605 C C . ARG A 1 203 ? 18.520 0.116 -30.065 1.00 87.75 203 ARG A C 1
ATOM 1607 O O . ARG A 1 203 ? 19.385 0.166 -30.938 1.00 87.75 203 ARG A O 1
ATOM 1614 N N . ASP A 1 204 ? 18.814 -0.081 -28.786 1.00 84.38 204 ASP A N 1
ATOM 1615 C CA . ASP A 1 204 ? 20.184 -0.182 -28.290 1.00 84.38 204 ASP A CA 1
ATOM 1616 C C . ASP A 1 204 ? 20.859 -1.458 -28.814 1.00 84.38 204 ASP A C 1
ATOM 1618 O O . ASP A 1 204 ? 22.007 -1.411 -29.269 1.00 84.38 204 ASP A O 1
ATOM 1622 N N . ARG A 1 205 ? 20.109 -2.565 -28.893 1.00 85.06 205 ARG A N 1
ATOM 1623 C CA . ARG A 1 205 ? 20.551 -3.803 -29.547 1.00 85.06 205 ARG A CA 1
ATOM 1624 C C . ARG A 1 205 ? 20.878 -3.594 -31.029 1.00 85.06 205 ARG A C 1
ATOM 1626 O O . ARG A 1 205 ? 21.928 -4.046 -31.480 1.00 85.06 205 ARG A O 1
ATOM 1633 N N . GLU A 1 206 ? 20.022 -2.910 -31.788 1.00 86.00 206 GLU A N 1
ATOM 1634 C CA . GLU A 1 206 ? 20.250 -2.615 -33.216 1.00 86.00 206 GLU A CA 1
ATOM 1635 C C . GLU A 1 206 ? 21.480 -1.725 -33.453 1.00 86.00 206 GLU A C 1
ATOM 1637 O O . GLU A 1 206 ? 22.162 -1.847 -34.473 1.00 86.00 206 GLU A O 1
ATOM 1642 N N . LEU A 1 207 ? 21.795 -0.848 -32.500 1.00 81.94 207 LEU A N 1
ATOM 1643 C CA . LEU A 1 207 ? 22.979 0.013 -32.530 1.00 81.94 207 LEU A CA 1
ATOM 1644 C C . LEU A 1 207 ? 24.258 -0.689 -32.035 1.00 81.94 207 LEU A C 1
ATOM 1646 O O . LEU A 1 207 ? 25.346 -0.105 -32.123 1.00 81.94 207 LEU A O 1
ATOM 1650 N N . GLY A 1 208 ? 24.148 -1.930 -31.546 1.00 80.38 208 GLY A N 1
ATOM 1651 C CA . GLY A 1 208 ? 25.254 -2.692 -30.965 1.00 80.38 208 GLY A CA 1
ATOM 1652 C C . GLY A 1 208 ? 25.756 -2.096 -29.649 1.00 80.38 208 GLY A C 1
ATOM 1653 O O . GLY A 1 208 ? 26.963 -2.078 -29.408 1.00 80.38 208 GLY A O 1
ATOM 1654 N N . ILE A 1 209 ? 24.851 -1.537 -28.844 1.00 75.75 209 ILE A N 1
ATOM 1655 C CA . ILE A 1 209 ? 25.140 -0.969 -27.527 1.00 75.75 209 ILE A CA 1
ATOM 1656 C C . ILE A 1 209 ? 24.791 -2.035 -26.482 1.00 75.75 209 ILE A C 1
ATOM 1658 O O . ILE A 1 209 ? 23.630 -2.204 -26.125 1.00 75.75 209 ILE A O 1
ATOM 1662 N N . GLU A 1 210 ? 25.793 -2.770 -25.998 1.00 64.31 210 GLU A N 1
ATOM 1663 C CA . GLU A 1 210 ? 25.578 -3.848 -25.016 1.00 64.31 210 GLU A CA 1
ATOM 1664 C C . GLU A 1 210 ? 25.262 -3.320 -23.602 1.00 64.31 210 GLU A C 1
ATOM 1666 O O . GLU A 1 210 ? 24.549 -3.973 -22.849 1.00 64.31 210 GLU A O 1
ATOM 1671 N N . GLU A 1 211 ? 25.717 -2.108 -23.260 1.00 60.88 211 GLU A N 1
ATOM 1672 C CA . GLU A 1 211 ? 25.565 -1.498 -21.925 1.00 60.88 211 GLU A CA 1
ATOM 1673 C C . GLU A 1 211 ? 24.760 -0.181 -21.955 1.00 60.88 211 GLU A C 1
ATOM 1675 O O . GLU A 1 211 ? 25.049 0.761 -21.216 1.00 60.88 211 GLU A O 1
ATOM 1680 N N . GLY A 1 212 ? 23.755 -0.070 -22.833 1.00 52.47 212 GLY A N 1
ATOM 1681 C CA . GLY A 1 212 ? 23.016 1.185 -23.073 1.00 52.47 212 GLY A CA 1
ATOM 1682 C C . GLY A 1 212 ? 22.392 1.803 -21.815 1.00 52.47 212 GLY A C 1
ATOM 1683 O O . GLY A 1 212 ? 22.374 3.026 -21.665 1.00 52.47 212 GLY A O 1
ATOM 1684 N N . PHE A 1 213 ? 21.999 0.958 -20.859 1.00 51.53 213 PHE A N 1
ATOM 1685 C CA . PHE A 1 213 ? 21.443 1.356 -19.562 1.00 51.53 213 PHE A CA 1
ATOM 1686 C C . PHE A 1 213 ? 22.487 1.927 -18.593 1.00 51.53 213 PHE A C 1
ATOM 1688 O O . PHE A 1 213 ? 22.147 2.763 -17.760 1.00 51.53 213 PHE A O 1
ATOM 1695 N N . CYS A 1 214 ? 23.763 1.558 -18.731 1.00 46.47 214 CYS A N 1
ATOM 1696 C CA . CYS A 1 214 ? 24.828 1.952 -17.803 1.00 46.47 214 CYS A CA 1
ATOM 1697 C C . CYS A 1 214 ? 25.464 3.309 -18.144 1.00 46.47 214 CYS A C 1
ATOM 1699 O O . CYS A 1 214 ? 26.091 3.933 -17.289 1.00 46.47 214 CYS A O 1
ATOM 1701 N N . ILE A 1 215 ? 25.321 3.787 -19.387 1.00 50.44 215 ILE A N 1
ATOM 1702 C CA . ILE A 1 215 ? 26.018 4.998 -19.860 1.00 50.44 215 ILE A CA 1
ATOM 1703 C C . ILE A 1 215 ? 25.283 6.284 -19.439 1.00 50.44 215 ILE A C 1
ATOM 1705 O O . ILE A 1 215 ? 25.916 7.327 -19.273 1.00 50.44 215 ILE A O 1
ATOM 1709 N N . ASN A 1 216 ? 23.960 6.233 -19.237 1.00 63.66 216 ASN A N 1
ATOM 1710 C CA . ASN A 1 216 ? 23.154 7.397 -18.859 1.00 63.66 216 ASN A CA 1
ATOM 1711 C C . ASN A 1 216 ? 22.200 7.095 -17.696 1.00 63.66 216 ASN A C 1
ATOM 1713 O O . ASN A 1 216 ? 20.991 6.948 -17.886 1.00 63.66 216 ASN A O 1
ATOM 1717 N N . ILE A 1 217 ? 22.755 7.084 -16.482 1.00 63.62 217 ILE A N 1
ATOM 1718 C CA . ILE A 1 217 ? 22.023 6.872 -15.221 1.00 63.62 217 ILE A CA 1
ATOM 1719 C C . ILE A 1 217 ? 20.828 7.833 -15.087 1.00 63.62 217 ILE A C 1
ATOM 1721 O O . ILE A 1 217 ? 19.762 7.463 -14.591 1.00 63.62 217 ILE A O 1
ATOM 1725 N N . GLU A 1 218 ? 20.958 9.065 -15.589 1.00 68.25 218 GLU A N 1
ATOM 1726 C CA . GLU A 1 218 ? 19.889 10.061 -15.509 1.00 68.25 218 GLU A CA 1
ATOM 1727 C C . GLU A 1 218 ? 18.649 9.655 -16.315 1.00 68.25 218 GLU A C 1
ATOM 1729 O O . GLU A 1 218 ? 17.531 9.955 -15.894 1.00 68.25 218 GLU A O 1
ATOM 1734 N N . GLY A 1 219 ? 18.819 8.936 -17.429 1.00 67.69 219 GLY A N 1
ATOM 1735 C CA . GLY A 1 219 ? 17.751 8.537 -18.353 1.00 67.69 219 GLY A CA 1
ATOM 1736 C C . GLY A 1 219 ? 17.081 7.192 -18.055 1.00 67.69 219 GLY A C 1
ATOM 1737 O O . GLY A 1 219 ? 16.108 6.862 -18.734 1.00 67.69 219 GLY A O 1
ATOM 1738 N N . ILE A 1 220 ? 17.565 6.433 -17.067 1.00 79.00 220 ILE A N 1
ATOM 1739 C CA . ILE A 1 220 ? 17.088 5.075 -16.757 1.00 79.00 220 ILE A CA 1
ATOM 1740 C C . ILE A 1 220 ? 15.594 5.066 -16.370 1.00 79.00 220 ILE A C 1
ATOM 1742 O O . ILE A 1 220 ? 15.138 5.956 -15.640 1.00 79.00 220 ILE A O 1
ATOM 1746 N N . LEU A 1 221 ? 14.857 4.055 -16.858 1.00 85.38 221 LEU A N 1
ATOM 1747 C CA . LEU A 1 221 ? 13.415 3.867 -16.639 1.00 85.38 221 LEU A CA 1
ATOM 1748 C C . LEU A 1 221 ? 13.045 2.681 -15.730 1.00 85.38 221 LEU A C 1
ATOM 1750 O O . LEU A 1 221 ? 11.900 2.625 -15.299 1.00 85.38 221 LEU A O 1
ATOM 1754 N N . ASP A 1 222 ? 13.948 1.747 -15.434 1.00 80.31 222 ASP A N 1
ATOM 1755 C CA . ASP A 1 222 ? 13.633 0.534 -14.651 1.00 80.31 222 ASP A CA 1
ATOM 1756 C C . ASP A 1 222 ? 13.055 0.846 -13.254 1.00 80.31 222 ASP A C 1
ATOM 1758 O O . ASP A 1 222 ? 12.042 0.269 -12.867 1.00 80.31 222 ASP A O 1
ATOM 1762 N N . HIS A 1 223 ? 13.580 1.863 -12.566 1.00 82.62 223 HIS A N 1
ATOM 1763 C CA . HIS A 1 223 ? 13.098 2.344 -11.267 1.00 82.62 223 HIS A CA 1
ATOM 1764 C C . HIS A 1 223 ? 11.689 2.959 -11.330 1.00 82.62 223 HIS A C 1
ATOM 1766 O O . HIS A 1 223 ? 11.082 3.270 -10.301 1.00 82.62 223 HIS A O 1
ATOM 1772 N N . LEU A 1 224 ? 11.182 3.237 -12.535 1.00 87.75 224 LEU A N 1
ATOM 1773 C CA . LEU A 1 224 ? 9.795 3.651 -12.728 1.00 87.75 224 LEU A CA 1
ATOM 1774 C C . LEU A 1 224 ? 8.850 2.450 -12.817 1.00 87.75 224 LEU A C 1
ATOM 1776 O O . LEU A 1 224 ? 7.674 2.631 -12.531 1.00 87.75 224 LEU A O 1
ATOM 1780 N N . LEU A 1 225 ? 9.346 1.264 -13.182 1.00 88.94 225 LEU A N 1
ATOM 1781 C CA . LEU A 1 225 ? 8.560 0.028 -13.227 1.00 88.94 225 LEU A CA 1
ATOM 1782 C C . LEU A 1 225 ? 8.499 -0.653 -11.863 1.00 88.94 225 LEU A C 1
ATOM 1784 O O . LEU A 1 225 ? 7.420 -1.013 -11.409 1.00 88.94 225 LEU A O 1
ATOM 1788 N N . VAL A 1 226 ? 9.652 -0.808 -11.213 1.00 85.81 226 VAL A N 1
ATOM 1789 C CA . VAL A 1 226 ? 9.763 -1.404 -9.879 1.00 85.81 226 VAL A CA 1
ATOM 1790 C C . VAL A 1 226 ? 10.679 -0.528 -9.049 1.00 85.81 226 VAL A C 1
ATOM 1792 O O . VAL A 1 226 ? 11.806 -0.235 -9.448 1.00 85.81 226 VAL A O 1
ATOM 1795 N N . GLU A 1 227 ? 10.196 -0.083 -7.896 1.00 79.88 227 GLU A N 1
ATOM 1796 C CA . GLU A 1 227 ? 11.034 0.677 -6.978 1.00 79.88 227 GLU A CA 1
ATOM 1797 C C . GLU A 1 227 ? 12.050 -0.245 -6.290 1.00 79.88 227 GLU A C 1
ATOM 1799 O O . GLU A 1 227 ? 11.721 -1.386 -5.949 1.00 79.88 227 GLU A O 1
ATOM 1804 N N . PRO A 1 228 ? 13.289 0.222 -6.062 1.00 80.88 228 PRO A N 1
ATOM 1805 C CA . PRO A 1 228 ? 14.261 -0.552 -5.309 1.00 80.88 228 PRO A CA 1
ATOM 1806 C C . PRO A 1 228 ? 13.742 -0.817 -3.892 1.00 80.88 228 PRO A C 1
ATOM 1808 O O . PRO A 1 228 ? 13.279 0.089 -3.198 1.00 80.88 228 PRO A O 1
ATOM 1811 N N . SER A 1 229 ? 13.849 -2.070 -3.459 1.00 82.62 229 SER A N 1
ATOM 1812 C CA . SER A 1 229 ? 13.560 -2.467 -2.082 1.00 82.62 229 SER A CA 1
ATOM 1813 C C . SER A 1 229 ? 14.798 -2.252 -1.215 1.00 82.62 229 SER A C 1
ATOM 1815 O O . SER A 1 229 ? 15.900 -2.653 -1.590 1.00 82.62 229 SER A O 1
ATOM 1817 N N . TYR A 1 230 ? 14.616 -1.613 -0.062 1.00 82.81 230 TYR A N 1
ATOM 1818 C CA . TYR A 1 230 ? 15.678 -1.358 0.909 1.00 82.81 230 TYR A CA 1
ATOM 1819 C C . TYR A 1 230 ? 15.452 -2.202 2.162 1.00 82.81 230 TYR A C 1
ATOM 1821 O O . TYR A 1 230 ? 14.319 -2.347 2.616 1.00 82.81 230 TYR A O 1
ATOM 1829 N N . PHE A 1 231 ? 16.540 -2.726 2.720 1.00 83.31 231 PHE A N 1
ATOM 1830 C CA . PHE A 1 231 ? 16.524 -3.630 3.867 1.00 83.31 231 PHE A CA 1
ATOM 1831 C C . PHE A 1 231 ? 17.182 -2.975 5.079 1.00 83.31 231 PHE A C 1
ATOM 1833 O O . PHE A 1 231 ? 18.098 -2.156 4.935 1.00 83.31 231 PHE A O 1
ATOM 1840 N N . ASP A 1 232 ? 16.741 -3.356 6.278 1.00 83.75 232 ASP A N 1
ATOM 1841 C CA . ASP A 1 232 ? 17.421 -2.950 7.503 1.00 83.75 232 ASP A CA 1
ATOM 1842 C C . ASP A 1 232 ? 18.831 -3.553 7.577 1.00 83.75 232 ASP A C 1
ATOM 1844 O O . ASP A 1 232 ? 19.151 -4.574 6.966 1.00 83.75 232 ASP A O 1
ATOM 1848 N N . THR A 1 233 ? 19.702 -2.905 8.353 1.00 80.44 233 THR A N 1
ATOM 1849 C CA . THR A 1 233 ? 21.085 -3.372 8.531 1.00 80.44 233 THR A CA 1
ATOM 1850 C C . THR A 1 233 ? 21.112 -4.747 9.202 1.00 80.44 233 THR A C 1
ATOM 1852 O O . THR A 1 233 ? 20.378 -4.969 10.162 1.00 80.44 233 THR A O 1
ATOM 1855 N N . ASP A 1 234 ? 22.015 -5.623 8.750 1.00 78.94 234 ASP A N 1
ATOM 1856 C CA . ASP A 1 234 ? 22.237 -6.968 9.311 1.00 78.94 234 ASP A CA 1
ATOM 1857 C C . ASP A 1 234 ? 21.031 -7.922 9.171 1.00 78.94 234 ASP A C 1
ATOM 1859 O O . ASP A 1 234 ? 20.832 -8.847 9.960 1.00 78.94 234 ASP A O 1
ATOM 1863 N N . LYS A 1 235 ? 20.205 -7.702 8.141 1.00 77.56 235 LYS A N 1
ATOM 1864 C CA . LYS A 1 235 ? 19.134 -8.616 7.737 1.00 77.56 235 LYS A CA 1
ATOM 1865 C C . LYS A 1 235 ? 19.580 -9.471 6.554 1.00 77.56 235 LYS A C 1
ATOM 1867 O O . LYS A 1 235 ? 20.051 -8.960 5.547 1.00 77.56 235 LYS A O 1
ATOM 1872 N N . TYR A 1 236 ? 19.385 -10.780 6.688 1.00 73.38 236 TYR A N 1
ATOM 1873 C CA . TYR A 1 236 ? 19.681 -11.785 5.659 1.00 73.38 236 TYR A CA 1
ATOM 1874 C C . TYR A 1 236 ? 18.423 -12.496 5.135 1.00 73.38 236 TYR A C 1
ATOM 1876 O O . TYR A 1 236 ? 18.512 -13.302 4.213 1.00 73.38 236 TYR A O 1
ATOM 1884 N N . SER A 1 237 ? 17.253 -12.232 5.732 1.00 79.06 237 SER A N 1
ATOM 1885 C CA . SER A 1 237 ? 15.970 -12.766 5.271 1.00 79.06 237 SER A CA 1
ATOM 1886 C C . SER A 1 237 ? 15.148 -11.669 4.604 1.00 79.06 237 SER A C 1
ATOM 1888 O O . SER A 1 237 ? 15.037 -10.558 5.124 1.00 79.06 237 SER A O 1
ATOM 1890 N N . ILE A 1 238 ? 14.549 -12.018 3.467 1.00 80.31 238 ILE A N 1
ATOM 1891 C CA . ILE A 1 238 ? 13.583 -11.183 2.753 1.00 80.31 238 ILE A CA 1
ATOM 1892 C C . ILE A 1 238 ? 12.143 -11.424 3.224 1.00 80.31 238 ILE A C 1
ATOM 1894 O O . ILE A 1 238 ? 11.247 -10.741 2.742 1.00 80.31 238 ILE A O 1
ATOM 1898 N N . ASP A 1 239 ? 11.899 -12.365 4.146 1.00 83.44 239 ASP A N 1
ATOM 1899 C CA . ASP A 1 239 ? 10.544 -12.789 4.541 1.00 83.44 239 ASP A CA 1
ATOM 1900 C C . ASP A 1 239 ? 9.705 -11.620 5.077 1.00 83.44 239 ASP A C 1
ATOM 1902 O O . ASP A 1 239 ? 8.518 -11.514 4.787 1.00 83.44 239 ASP A O 1
ATOM 1906 N N . GLU A 1 240 ? 10.334 -10.702 5.817 1.00 79.62 240 GLU A N 1
ATOM 1907 C CA . GLU A 1 240 ? 9.685 -9.496 6.355 1.00 79.62 240 GLU A CA 1
ATOM 1908 C C . GLU A 1 240 ? 9.321 -8.475 5.255 1.00 79.62 240 GLU A C 1
ATOM 1910 O O . GLU A 1 240 ? 8.492 -7.596 5.479 1.00 79.62 240 GLU A O 1
ATOM 1915 N N . TYR A 1 241 ? 9.901 -8.606 4.059 1.00 79.31 241 TYR A N 1
ATOM 1916 C CA . TYR A 1 241 ? 9.766 -7.668 2.941 1.00 79.31 241 TYR A CA 1
ATOM 1917 C C . TYR A 1 241 ? 9.037 -8.275 1.734 1.00 79.31 241 TYR A C 1
ATOM 1919 O O . TYR A 1 241 ? 8.670 -7.547 0.809 1.00 79.31 241 TYR A O 1
ATOM 1927 N N . ILE A 1 242 ? 8.795 -9.593 1.728 1.00 82.00 242 ILE A N 1
ATOM 1928 C CA . ILE A 1 242 ? 8.279 -10.310 0.556 1.00 82.00 242 ILE A CA 1
ATOM 1929 C C . ILE A 1 242 ? 6.922 -9.769 0.106 1.00 82.00 242 ILE A C 1
ATOM 1931 O O . ILE A 1 242 ? 6.732 -9.544 -1.081 1.00 82.00 242 ILE A O 1
ATOM 1935 N N . GLY A 1 243 ? 6.029 -9.432 1.042 1.00 77.25 243 GLY A N 1
ATOM 1936 C CA . GLY A 1 243 ? 4.716 -8.877 0.706 1.00 77.25 243 GLY A CA 1
ATOM 1937 C C . GLY A 1 243 ? 4.800 -7.519 -0.001 1.00 77.25 243 GLY A C 1
ATOM 1938 O O . GLY A 1 243 ? 4.027 -7.248 -0.918 1.00 77.25 243 GLY A O 1
ATOM 1939 N N . GLN A 1 244 ? 5.771 -6.675 0.370 1.00 74.44 244 GLN A N 1
ATOM 1940 C CA . GLN A 1 244 ? 6.022 -5.409 -0.326 1.00 74.44 244 GLN A CA 1
ATOM 1941 C C . GLN A 1 244 ? 6.578 -5.662 -1.733 1.00 74.44 244 GLN A C 1
ATOM 1943 O O . GLN A 1 244 ? 6.125 -5.037 -2.698 1.00 74.44 244 GLN A O 1
ATOM 1948 N N . ILE A 1 245 ? 7.529 -6.589 -1.857 1.00 81.12 245 ILE A N 1
ATOM 1949 C CA . ILE A 1 245 ? 8.135 -6.959 -3.140 1.00 81.12 245 ILE A CA 1
ATOM 1950 C C . ILE A 1 245 ? 7.056 -7.512 -4.077 1.00 81.12 245 ILE A C 1
ATOM 1952 O O . ILE A 1 245 ? 6.843 -6.954 -5.150 1.00 81.12 245 ILE A O 1
ATOM 1956 N N . GLU A 1 246 ? 6.307 -8.527 -3.651 1.00 82.81 246 GLU A N 1
ATOM 1957 C CA . GLU A 1 246 ? 5.211 -9.130 -4.420 1.00 82.81 246 GLU A CA 1
ATOM 1958 C C . GLU A 1 246 ? 4.172 -8.086 -4.840 1.00 82.81 246 GLU A C 1
ATOM 1960 O O . GLU A 1 246 ? 3.758 -8.050 -5.999 1.00 82.81 246 GLU A O 1
ATOM 1965 N N . SER A 1 247 ? 3.808 -7.159 -3.946 1.00 77.94 247 SER A N 1
ATOM 1966 C CA . SER A 1 247 ? 2.855 -6.095 -4.284 1.00 77.94 247 SER A CA 1
ATOM 1967 C C . SER A 1 247 ? 3.346 -5.175 -5.408 1.00 77.94 247 SER A C 1
ATOM 1969 O O . SER A 1 247 ? 2.532 -4.700 -6.202 1.00 77.94 247 SER A O 1
ATOM 1971 N N . SER A 1 248 ? 4.665 -4.972 -5.508 1.00 78.38 248 SER A N 1
ATOM 1972 C CA . SER A 1 248 ? 5.298 -4.165 -6.558 1.00 78.38 248 SER A CA 1
ATOM 1973 C C . SER A 1 248 ? 5.286 -4.879 -7.911 1.00 78.38 248 SER A C 1
ATOM 1975 O O . SER A 1 248 ? 5.226 -4.228 -8.951 1.00 78.38 248 SER A O 1
ATOM 1977 N N . PHE A 1 249 ? 5.298 -6.215 -7.908 1.00 86.81 249 PHE A N 1
ATOM 1978 C CA . PHE A 1 249 ? 5.238 -7.027 -9.123 1.00 86.81 249 PHE A CA 1
ATOM 1979 C C . PHE A 1 249 ? 3.812 -7.375 -9.554 1.00 86.81 249 PHE A C 1
ATOM 1981 O O . PHE A 1 249 ? 3.587 -7.559 -10.745 1.00 86.81 249 PHE A O 1
ATOM 1988 N N . ARG A 1 250 ? 2.827 -7.363 -8.647 1.00 88.69 250 ARG A N 1
ATOM 1989 C CA . ARG A 1 250 ? 1.427 -7.749 -8.921 1.00 88.69 250 ARG A CA 1
ATOM 1990 C C . ARG A 1 250 ? 0.835 -7.125 -10.190 1.00 88.69 250 ARG A C 1
ATOM 1992 O O . ARG A 1 250 ? 0.122 -7.795 -10.928 1.00 88.69 250 ARG A O 1
ATOM 1999 N N . LEU A 1 251 ? 1.074 -5.833 -10.423 1.00 90.88 251 LEU A N 1
ATOM 2000 C CA . LEU A 1 251 ? 0.558 -5.137 -11.612 1.00 90.88 251 LEU A CA 1
ATOM 2001 C C . LEU A 1 251 ? 1.513 -5.204 -12.809 1.00 90.88 251 LEU A C 1
ATOM 2003 O O . LEU A 1 251 ? 1.085 -4.959 -13.933 1.00 90.88 251 LEU A O 1
ATOM 2007 N N . LEU A 1 252 ? 2.786 -5.527 -12.576 1.00 92.00 252 LEU A N 1
ATOM 2008 C CA . LEU A 1 252 ? 3.820 -5.595 -13.603 1.00 92.00 252 LEU A CA 1
ATOM 2009 C C . LEU A 1 252 ? 3.909 -6.977 -14.260 1.00 92.00 252 LEU A C 1
ATOM 2011 O O . LEU A 1 252 ? 4.180 -7.053 -15.452 1.00 92.00 252 LEU A O 1
ATOM 2015 N N . GLU A 1 253 ? 3.667 -8.058 -13.520 1.00 91.62 253 GLU A N 1
ATOM 2016 C CA . GLU A 1 253 ? 3.672 -9.436 -14.029 1.00 91.62 253 GLU A CA 1
ATOM 2017 C C . GLU A 1 253 ? 2.862 -9.622 -15.320 1.00 91.62 253 GLU A C 1
ATOM 2019 O O . GLU A 1 253 ? 3.467 -10.028 -16.314 1.00 91.62 253 GLU A O 1
ATOM 2024 N N . PRO A 1 254 ? 1.561 -9.264 -15.388 1.00 93.12 254 PRO A N 1
ATOM 2025 C CA . PRO A 1 254 ? 0.789 -9.430 -16.623 1.00 93.12 254 PRO A CA 1
ATOM 2026 C C . PRO A 1 254 ? 1.347 -8.603 -17.788 1.00 93.12 254 PRO A C 1
ATOM 2028 O O . PRO A 1 254 ? 1.202 -8.987 -18.941 1.00 93.12 254 PRO A O 1
ATOM 2031 N N . ILE A 1 255 ? 2.021 -7.487 -17.499 1.00 94.81 255 ILE A N 1
ATOM 2032 C CA . ILE A 1 255 ? 2.660 -6.652 -18.518 1.00 94.81 255 ILE A CA 1
ATOM 2033 C C . ILE A 1 255 ? 3.929 -7.339 -19.029 1.00 94.81 255 ILE A C 1
ATOM 2035 O O . ILE A 1 255 ? 4.170 -7.354 -20.229 1.00 94.81 255 ILE A O 1
ATOM 2039 N N . LEU A 1 256 ? 4.743 -7.926 -18.146 1.00 92.50 256 LEU A N 1
ATOM 2040 C CA . LEU A 1 256 ? 5.954 -8.660 -18.532 1.00 92.50 256 LEU A CA 1
ATOM 2041 C C . LEU A 1 256 ? 5.636 -9.891 -19.390 1.00 92.50 256 LEU A C 1
ATOM 2043 O O . LEU A 1 256 ? 6.418 -10.214 -20.283 1.00 92.50 256 LEU A O 1
ATOM 2047 N N . GLU A 1 257 ? 4.490 -10.543 -19.173 1.00 93.88 257 GLU A N 1
ATOM 2048 C CA . GLU A 1 257 ? 4.022 -11.659 -20.009 1.00 93.88 257 GLU A CA 1
ATOM 2049 C C . GLU A 1 257 ? 3.820 -11.266 -21.484 1.00 93.88 257 GLU A C 1
ATOM 2051 O O . GLU A 1 257 ? 3.960 -12.113 -22.370 1.00 93.88 257 GLU A O 1
ATOM 2056 N N . GLU A 1 258 ? 3.559 -9.986 -21.774 1.00 95.31 258 GLU A N 1
ATOM 2057 C CA . GLU A 1 258 ? 3.465 -9.467 -23.145 1.00 95.31 258 GLU A CA 1
ATOM 2058 C C . GLU A 1 258 ? 4.834 -9.326 -23.839 1.00 95.31 258 GLU A C 1
ATOM 2060 O O . GLU A 1 258 ? 4.885 -9.176 -25.062 1.00 95.31 258 GLU A O 1
ATOM 2065 N N . TYR A 1 259 ? 5.941 -9.418 -23.090 1.00 92.94 259 TYR A N 1
ATOM 2066 C CA . TYR A 1 259 ? 7.318 -9.281 -23.584 1.00 92.94 259 TYR A CA 1
ATOM 2067 C C . TYR A 1 259 ? 8.187 -10.510 -23.229 1.00 92.94 259 TYR A C 1
ATOM 2069 O O . TYR A 1 259 ? 9.158 -10.395 -22.471 1.00 92.94 259 TYR A O 1
ATOM 2077 N N . PRO A 1 260 ? 7.881 -11.705 -23.771 1.00 91.69 260 PRO A N 1
ATOM 2078 C CA . PRO A 1 260 ? 8.499 -12.974 -23.366 1.00 91.69 260 PRO A CA 1
ATOM 2079 C C . PRO A 1 260 ? 10.008 -13.090 -23.653 1.00 91.69 260 PRO A C 1
ATOM 2081 O O . PRO A 1 260 ? 10.672 -13.992 -23.144 1.00 91.69 260 PRO A O 1
ATOM 2084 N N . GLU A 1 261 ? 10.567 -12.224 -24.493 1.00 88.56 261 GLU A N 1
ATOM 2085 C CA . GLU A 1 261 ? 11.999 -12.153 -24.791 1.00 88.56 261 GLU A CA 1
ATOM 2086 C C . GLU A 1 261 ? 12.808 -11.375 -23.747 1.00 88.56 261 GLU A C 1
ATOM 2088 O O . GLU A 1 261 ? 14.043 -11.400 -23.785 1.00 88.56 261 GLU A O 1
ATOM 2093 N N . ILE A 1 262 ? 12.136 -10.646 -22.856 1.00 85.50 262 ILE A N 1
ATOM 2094 C CA . ILE A 1 262 ? 12.795 -9.841 -21.837 1.00 85.50 262 ILE A CA 1
ATOM 2095 C C . ILE A 1 262 ? 13.218 -10.743 -20.687 1.00 85.50 262 ILE A C 1
ATOM 2097 O O . ILE A 1 262 ? 12.431 -11.495 -20.120 1.00 85.50 262 ILE A O 1
ATOM 2101 N N . ILE A 1 263 ? 14.491 -10.631 -20.319 1.00 83.44 263 ILE A N 1
ATOM 2102 C CA . ILE A 1 263 ? 15.058 -11.317 -19.165 1.00 83.44 263 ILE A CA 1
ATOM 2103 C C . ILE A 1 263 ? 15.187 -10.293 -18.045 1.00 83.44 263 ILE A C 1
ATOM 2105 O O . ILE A 1 263 ? 15.938 -9.325 -18.164 1.00 83.44 263 ILE A O 1
ATOM 2109 N N . VAL A 1 264 ? 14.468 -10.521 -16.949 1.00 82.88 264 VAL A N 1
ATOM 2110 C CA . VAL A 1 264 ? 14.595 -9.716 -15.733 1.00 82.88 264 VAL A CA 1
ATOM 2111 C C . VAL A 1 264 ? 15.730 -10.280 -14.886 1.00 82.88 264 VAL A C 1
ATOM 2113 O O . VAL A 1 264 ? 15.762 -11.473 -14.581 1.00 82.88 264 VAL A O 1
ATOM 2116 N N . ARG A 1 265 ? 16.667 -9.416 -14.491 1.00 83.31 265 ARG A N 1
ATOM 2117 C CA . ARG A 1 265 ? 17.714 -9.734 -13.518 1.00 83.31 265 ARG A CA 1
ATOM 2118 C C . ARG A 1 265 ? 17.410 -9.001 -12.219 1.00 83.31 265 ARG A C 1
ATOM 2120 O O . ARG A 1 265 ? 17.277 -7.784 -12.221 1.00 83.31 265 ARG A O 1
ATOM 2127 N N . LEU A 1 266 ? 17.329 -9.746 -11.122 1.00 81.31 266 LEU A N 1
ATOM 2128 C CA . LEU A 1 266 ? 17.227 -9.187 -9.777 1.00 81.31 266 LEU A CA 1
ATOM 2129 C C . LEU A 1 266 ? 18.627 -9.135 -9.159 1.00 81.31 266 LEU A C 1
ATOM 2131 O O . LEU A 1 266 ? 19.365 -10.121 -9.212 1.00 81.31 266 LEU A O 1
ATOM 2135 N N . GLU A 1 267 ? 18.998 -7.988 -8.595 1.00 81.69 267 GLU A N 1
ATOM 2136 C CA . GLU A 1 267 ? 20.316 -7.761 -7.996 1.00 81.69 267 GLU A CA 1
ATOM 2137 C C . GLU A 1 267 ? 20.172 -7.353 -6.526 1.00 81.69 267 GLU A C 1
ATOM 2139 O O . GLU A 1 267 ? 19.557 -6.337 -6.205 1.00 81.69 267 GLU A O 1
ATOM 2144 N N . GLY A 1 268 ? 20.748 -8.157 -5.628 1.00 82.12 268 GLY A N 1
ATOM 2145 C CA . GLY A 1 268 ? 20.896 -7.827 -4.212 1.00 82.12 268 GLY A CA 1
ATOM 2146 C C . GLY A 1 268 ? 22.228 -7.124 -3.963 1.00 82.12 268 GLY A C 1
ATOM 2147 O O . GLY A 1 268 ? 23.257 -7.543 -4.492 1.00 82.12 268 GLY A O 1
ATOM 2148 N N . ASN A 1 269 ? 22.211 -6.064 -3.157 1.00 84.12 269 ASN A N 1
ATOM 2149 C CA . ASN A 1 269 ? 23.393 -5.273 -2.825 1.00 84.12 269 ASN A CA 1
ATOM 2150 C C . ASN A 1 269 ? 23.529 -5.133 -1.304 1.00 84.12 269 ASN A C 1
ATOM 2152 O O . ASN A 1 269 ? 22.528 -5.037 -0.599 1.00 84.12 269 ASN A O 1
ATOM 2156 N N . ALA A 1 270 ? 24.770 -5.081 -0.821 1.00 83.75 270 ALA A N 1
ATOM 2157 C CA . ALA A 1 270 ? 25.110 -4.798 0.571 1.00 83.75 270 ALA A CA 1
ATOM 2158 C C . ALA A 1 270 ? 25.848 -3.457 0.669 1.00 83.75 270 ALA A C 1
ATOM 2160 O O . ALA A 1 270 ? 26.488 -3.019 -0.291 1.00 83.75 270 ALA A O 1
ATOM 2161 N N . ASP A 1 271 ? 25.768 -2.806 1.829 1.00 83.38 271 ASP A N 1
ATOM 2162 C CA . ASP A 1 271 ? 26.553 -1.600 2.087 1.00 83.38 271 ASP A CA 1
ATOM 2163 C C . ASP A 1 271 ? 28.032 -1.916 2.398 1.00 83.38 271 ASP A C 1
ATOM 2165 O O . ASP A 1 271 ? 28.475 -3.065 2.374 1.00 83.38 271 ASP A O 1
ATOM 2169 N N . GLU A 1 272 ? 28.834 -0.877 2.631 1.00 86.12 272 GLU A N 1
ATOM 2170 C CA . GLU A 1 272 ? 30.284 -1.005 2.834 1.00 86.12 272 GLU A CA 1
ATOM 2171 C C . GLU A 1 272 ? 30.693 -1.560 4.212 1.00 86.12 272 GLU A C 1
ATOM 2173 O O . GLU A 1 272 ? 31.882 -1.781 4.457 1.00 86.12 272 GLU A O 1
ATOM 2178 N N . ARG A 1 273 ? 29.749 -1.770 5.136 1.00 84.19 273 ARG A N 1
ATOM 2179 C CA . ARG A 1 273 ? 30.034 -2.257 6.492 1.00 84.19 273 ARG A CA 1
ATOM 2180 C C . ARG A 1 273 ? 30.179 -3.778 6.482 1.00 84.19 273 ARG A C 1
ATOM 2182 O O . ARG A 1 273 ? 29.370 -4.478 5.890 1.00 84.19 273 ARG A O 1
ATOM 2189 N N . GLY A 1 274 ? 31.177 -4.292 7.203 1.00 82.44 274 GLY A N 1
ATOM 2190 C CA . GLY A 1 274 ? 31.465 -5.731 7.281 1.00 82.44 274 GLY A CA 1
ATOM 2191 C C . GLY A 1 274 ? 32.602 -6.171 6.355 1.00 82.44 274 GLY A C 1
ATOM 2192 O O . GLY A 1 274 ? 33.275 -5.348 5.737 1.00 82.44 274 GLY A O 1
ATOM 2193 N N . THR A 1 275 ? 32.882 -7.477 6.313 1.00 83.75 275 THR A N 1
ATOM 2194 C CA . THR A 1 275 ? 33.866 -8.026 5.368 1.00 83.75 275 THR A CA 1
ATOM 2195 C C . THR A 1 275 ? 33.216 -8.289 4.016 1.00 83.75 275 THR A C 1
ATOM 2197 O O . THR A 1 275 ? 32.018 -8.550 3.924 1.00 83.75 275 THR A O 1
ATOM 2200 N N . VAL A 1 276 ? 34.024 -8.282 2.955 1.00 83.88 276 VAL A N 1
ATOM 2201 C CA . VAL A 1 276 ? 33.554 -8.632 1.608 1.00 83.88 276 VAL A CA 1
ATOM 2202 C C . VAL A 1 276 ? 33.003 -10.057 1.583 1.00 83.88 276 VAL A C 1
ATOM 2204 O O . VAL A 1 276 ? 32.031 -10.320 0.886 1.00 83.88 276 VAL A O 1
ATOM 2207 N N . GLU A 1 277 ? 33.608 -10.974 2.339 1.00 83.94 277 GLU A N 1
ATOM 2208 C CA . GLU A 1 277 ? 33.139 -12.351 2.463 1.00 83.94 277 GLU A CA 1
ATOM 2209 C C . GLU A 1 277 ? 31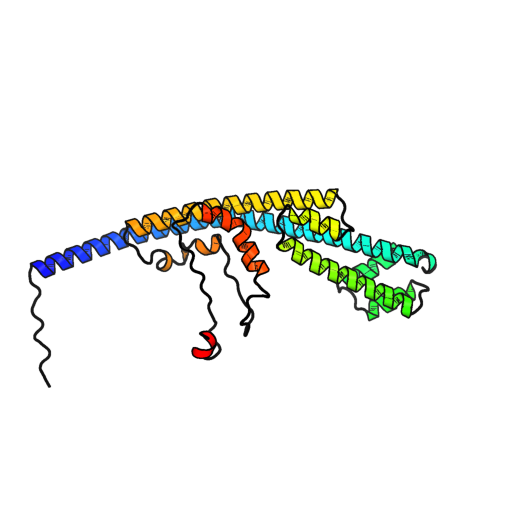.779 -12.435 3.155 1.00 83.94 277 GLU A C 1
ATOM 2211 O O . GLU A 1 277 ? 30.944 -13.203 2.700 1.00 83.94 277 GLU A O 1
ATOM 2216 N N . TYR A 1 278 ? 31.542 -11.644 4.208 1.00 79.88 278 TYR A N 1
ATOM 2217 C CA . TYR A 1 278 ? 30.250 -11.601 4.898 1.00 79.88 278 TYR A CA 1
ATOM 2218 C C . TYR A 1 278 ? 29.154 -11.030 3.995 1.00 79.88 278 TYR A C 1
ATOM 2220 O O . TYR A 1 278 ? 28.095 -11.624 3.871 1.00 79.88 278 TYR A O 1
ATOM 2228 N N . ASN A 1 279 ? 29.444 -9.934 3.290 1.00 78.75 279 ASN A N 1
ATOM 2229 C CA . ASN A 1 279 ? 28.475 -9.250 2.429 1.00 78.75 279 ASN A CA 1
ATOM 2230 C C . ASN A 1 279 ? 28.170 -9.990 1.113 1.00 78.75 279 ASN A C 1
ATOM 2232 O O . ASN A 1 279 ? 27.238 -9.616 0.406 1.00 78.75 279 ASN A O 1
ATOM 2236 N N . LYS A 1 280 ? 28.975 -10.997 0.747 1.00 77.81 280 LYS A N 1
ATOM 2237 C CA . LYS A 1 280 ? 28.760 -11.856 -0.431 1.00 77.81 280 LYS A CA 1
ATOM 2238 C C . LYS A 1 280 ? 28.172 -13.230 -0.097 1.00 77.81 280 LYS A C 1
ATOM 2240 O O . LYS A 1 280 ? 27.816 -13.939 -1.039 1.00 77.81 280 LYS A O 1
ATOM 2245 N N . ALA A 1 281 ? 28.206 -13.632 1.174 1.00 62.38 281 ALA A N 1
ATOM 2246 C CA . ALA A 1 281 ? 27.752 -14.942 1.642 1.00 62.38 281 ALA A CA 1
ATOM 2247 C C . ALA A 1 281 ? 26.224 -15.015 1.682 1.00 62.38 281 ALA A C 1
ATOM 2249 O O . ALA A 1 281 ? 25.714 -16.116 1.376 1.00 62.38 281 ALA A O 1
#